Protein AF-A0A8S9VVD0-F1 (afdb_monomer_lite)

Foldseek 3Di:
DLVVLVVVLVVVVVVLVVQVVVDDDPVSVVVSVVVVVVSVLQNVLLVLLVVLVVLLVVLVVVLVVLVVVLVVLVVLLVVCVVVVHDCVVLVVLSVQLVVLSVQLVVLSVQLVVLNVCCFQADPVSGGNHSVRSVVSSVSSVVSSVRNVVSSVSSVVSSVVSVVVVVVVADQKDFQAAKKKKKKWWAFKKKKWFQKKKKKAAQFWKKKKDAPPPFKDKDWDDDFDWDADPNRMIMTHGGHGMMIIGGGGMMIMTHHGGMTMMMITGTMMAFEDFIKMWMGHVVDDIDIDTHHYDDPVRPD

Radius of gyration: 27.94 Å; chains: 1; bounding box: 63×41×84 Å

Secondary structure (DSSP, 8-state):
-HHHHHHHHHHHHHHHHHHHHH--SHHHHHHHHHHHHHHHHHHHHHHHHHHHHHHHHHHHHHHHHHHHHHHHHHHHHHHHHHHT---HHHHHHHHHHHHHHHHHHHHHHHHHHHHHH-TTB-TT--BS-HHHHHHHHHHHHHHHHHHHHHHHHHHHHHHHHHHHHHHH-TTEEEEEEEEEEEEEEEEEEEEEEEEEEEEEEEEEEEEEEESSS--EEEEEEEEEEEE-TTS-EEEEEEEEEEEEEEEEEEEEEEEEEEEEEEEEEEEEEEEEEEEEEEEETTSPPEEEEPBPPPTTTT-

Sequence (299 aa):
MASENFEEYINNLEDLKGDVESAETMEDFQAIVKELRDIWQHIHTESRYFVMGTVNNKVDAFLERSESIAERIQDEIDRLNAAGEDTTKLERLLDDYNDALNEAIASHENANELFGEHTGFNDVGQLTNVVEATQFLREANLQIRDANQALREANSILRDIFAELKQHRPGSVDLRVTGTLTASGNGKVTISGDMDIEVSAKSGVLTIADYDVDAEIEVTGNGTRTEMNDGTVKYSGFDGTATISGSSITVTINGDDIELTAEGSGSAVLKGNGTYTATPDGGQTMKSNWAPMTGVDEA

Structure (mmCIF, N/CA/C/O backbone):
data_AF-A0A8S9VVD0-F1
#
_entry.id   AF-A0A8S9VVD0-F1
#
loop_
_atom_site.group_PDB
_atom_site.id
_atom_site.type_symbol
_atom_site.label_atom_id
_atom_site.label_alt_id
_atom_site.label_comp_id
_atom_site.label_asym_id
_atom_site.label_entity_id
_atom_site.label_seq_id
_atom_site.pdbx_PDB_ins_code
_atom_site.Cartn_x
_atom_site.Cartn_y
_atom_site.Cartn_z
_atom_site.occupancy
_atom_site.B_iso_or_equiv
_atom_site.auth_seq_id
_atom_site.auth_comp_id
_atom_site.auth_asym_id
_atom_site.auth_atom_id
_atom_site.pdbx_PDB_model_num
ATOM 1 N N . MET A 1 1 ? -19.642 -10.514 17.717 1.00 59.88 1 MET A N 1
ATOM 2 C CA . MET A 1 1 ? -18.518 -10.365 18.664 1.00 59.88 1 MET A CA 1
ATOM 3 C C . MET A 1 1 ? -18.405 -8.929 19.149 1.00 59.88 1 MET A C 1
ATOM 5 O O . MET A 1 1 ? -19.152 -8.620 20.059 1.00 59.88 1 MET A O 1
ATOM 9 N N . ALA A 1 2 ? -17.638 -8.011 18.538 1.00 68.06 2 ALA A N 1
ATOM 10 C CA . ALA A 1 2 ? -17.563 -6.626 19.052 1.00 68.06 2 ALA A CA 1
ATOM 11 C C . ALA A 1 2 ? -18.940 -5.927 19.150 1.00 68.06 2 ALA A C 1
ATOM 13 O O . ALA A 1 2 ? -19.232 -5.257 20.133 1.00 68.06 2 ALA A O 1
ATOM 14 N N . SER A 1 3 ? -19.820 -6.141 18.165 1.00 64.81 3 SER A N 1
ATOM 15 C CA . SER A 1 3 ? -21.182 -5.586 18.154 1.00 64.81 3 SER A CA 1
ATOM 16 C C . SER A 1 3 ? -22.062 -6.064 19.313 1.00 64.81 3 SER A C 1
ATOM 18 O O . SER A 1 3 ? -22.884 -5.295 19.788 1.00 64.81 3 SER A O 1
ATOM 20 N N . GLU A 1 4 ? -21.887 -7.306 19.774 1.00 70.62 4 GLU A N 1
ATOM 21 C CA . GLU A 1 4 ? -22.714 -7.891 20.839 1.00 70.62 4 GLU A CA 1
ATOM 22 C C . GLU A 1 4 ? -22.326 -7.315 22.208 1.00 70.62 4 GLU A C 1
ATOM 24 O O . GLU A 1 4 ? -23.212 -6.962 22.981 1.00 70.62 4 GLU A O 1
ATOM 29 N N . ASN A 1 5 ? -21.027 -7.106 22.466 1.00 76.88 5 ASN A N 1
ATOM 30 C CA . ASN A 1 5 ? -20.566 -6.431 23.688 1.00 76.88 5 ASN A CA 1
ATOM 31 C C . ASN A 1 5 ? -21.097 -4.992 23.768 1.00 76.88 5 ASN A C 1
ATOM 33 O O . ASN A 1 5 ? -21.545 -4.541 24.819 1.00 76.88 5 ASN A O 1
ATOM 37 N N . PHE A 1 6 ? -21.062 -4.247 22.656 1.00 82.56 6 PHE A N 1
ATOM 38 C CA . PHE A 1 6 ? -21.542 -2.862 22.654 1.00 82.56 6 PHE A CA 1
ATOM 39 C C . PHE A 1 6 ? -23.051 -2.753 22.857 1.00 82.56 6 PHE A C 1
ATOM 41 O O . PHE A 1 6 ? -23.500 -1.788 23.467 1.00 82.56 6 PHE A O 1
ATOM 48 N N . GLU A 1 7 ? -23.826 -3.729 22.393 1.00 87.06 7 GLU A N 1
ATOM 49 C CA . GLU A 1 7 ? -25.273 -3.754 22.601 1.00 87.06 7 GLU A CA 1
ATOM 50 C C . GLU A 1 7 ? -25.628 -4.020 24.072 1.00 87.06 7 GLU A C 1
ATOM 52 O O . GLU A 1 7 ? -26.508 -3.358 24.620 1.00 87.06 7 GLU A O 1
ATOM 57 N N . GLU A 1 8 ? -24.872 -4.886 24.754 1.00 88.25 8 GLU A N 1
ATOM 58 C CA . GLU A 1 8 ? -24.974 -5.065 26.207 1.00 88.25 8 GLU A CA 1
ATOM 59 C C . GLU A 1 8 ? -24.664 -3.763 26.963 1.00 88.25 8 GLU A C 1
ATOM 61 O O . GLU A 1 8 ? -25.437 -3.341 27.824 1.00 88.25 8 GLU A O 1
ATOM 66 N N . TYR A 1 9 ? -23.588 -3.063 26.593 1.00 91.19 9 TYR A N 1
ATOM 67 C CA . TYR A 1 9 ? -23.254 -1.779 27.209 1.00 91.19 9 TYR A CA 1
ATOM 68 C C . TYR A 1 9 ? -24.299 -0.688 26.957 1.00 91.19 9 TYR A C 1
ATOM 70 O O . TYR A 1 9 ? -24.548 0.122 27.850 1.00 91.19 9 TYR A O 1
ATOM 78 N N . ILE A 1 10 ? -24.914 -0.650 25.771 1.00 91.69 10 ILE A N 1
ATOM 79 C CA . ILE A 1 10 ? -26.006 0.285 25.470 1.00 91.69 10 ILE A CA 1
ATOM 80 C C . ILE A 1 10 ? -27.186 0.027 26.408 1.00 91.69 10 ILE A C 1
ATOM 82 O O . ILE A 1 10 ? -27.656 0.973 27.035 1.00 91.69 10 ILE A O 1
ATOM 86 N N . ASN A 1 11 ? -27.599 -1.232 26.570 1.00 92.75 11 ASN A N 1
ATOM 87 C CA . ASN A 1 11 ? -28.693 -1.588 27.475 1.00 92.75 11 ASN A CA 1
ATOM 88 C C . ASN A 1 11 ? -28.376 -1.190 28.926 1.00 92.75 11 ASN A C 1
ATOM 90 O O . ASN A 1 11 ? -29.188 -0.537 29.573 1.00 92.75 11 ASN A O 1
ATOM 94 N N . ASN A 1 12 ? -27.160 -1.474 29.407 1.00 92.44 12 ASN A N 1
ATOM 95 C CA . ASN A 1 12 ? -26.744 -1.090 30.761 1.00 92.44 12 ASN A CA 1
ATOM 96 C C . ASN A 1 12 ? -26.762 0.439 30.965 1.00 92.44 12 ASN A C 1
ATOM 98 O O . ASN A 1 12 ? -27.125 0.929 32.033 1.00 92.44 12 ASN A O 1
ATOM 102 N N . LEU A 1 13 ? -26.383 1.219 29.944 1.00 93.94 13 LEU A N 1
ATOM 103 C CA . LEU A 1 13 ? -26.460 2.683 29.988 1.00 93.94 13 LEU A CA 1
ATOM 104 C C . LEU A 1 13 ? -27.908 3.202 29.953 1.00 93.94 13 LEU A C 1
ATOM 106 O O . LEU A 1 13 ? -28.193 4.243 30.552 1.00 93.94 13 LEU A O 1
ATOM 110 N N . GLU A 1 14 ? -28.815 2.514 29.257 1.00 94.56 14 GLU A N 1
ATOM 111 C CA . GLU A 1 14 ? -30.248 2.827 29.255 1.00 94.56 14 GLU A CA 1
ATOM 112 C C . GLU A 1 14 ? -30.894 2.547 30.617 1.00 94.56 14 GLU A C 1
ATOM 114 O O . GLU A 1 14 ? -31.657 3.384 31.105 1.00 94.56 14 GLU A O 1
ATOM 119 N N . ASP A 1 15 ? -30.526 1.446 31.270 1.00 93.94 15 ASP A N 1
ATOM 120 C CA . ASP A 1 15 ? -30.984 1.115 32.623 1.00 93.94 15 ASP A CA 1
ATOM 121 C C . ASP A 1 15 ? -30.489 2.151 33.647 1.00 93.94 15 ASP A C 1
ATOM 123 O O . ASP A 1 15 ? -31.287 2.723 34.395 1.00 93.94 15 ASP A O 1
ATOM 127 N N . LEU A 1 16 ? -29.202 2.522 33.585 1.00 93.94 16 LEU A N 1
ATOM 128 C CA . LEU A 1 16 ? -28.609 3.578 34.420 1.00 93.94 16 LEU A CA 1
ATOM 129 C C . LEU A 1 16 ? -29.330 4.923 34.297 1.00 93.94 16 LEU A C 1
ATOM 131 O O . LEU A 1 16 ? -29.382 5.701 35.251 1.00 93.94 16 LEU A O 1
ATOM 135 N N . LYS A 1 17 ? -29.883 5.232 33.121 1.00 93.25 17 LYS A N 1
ATOM 136 C CA . LYS A 1 17 ? -30.691 6.439 32.937 1.00 93.25 17 LYS A CA 1
ATOM 137 C C . LYS A 1 17 ? -31.982 6.368 33.758 1.00 93.25 17 LYS A C 1
ATOM 139 O O . LYS A 1 17 ? -32.357 7.375 34.358 1.00 93.25 17 LYS A O 1
ATOM 144 N N . GLY A 1 18 ? -32.637 5.208 33.806 1.00 93.19 18 GLY A N 1
ATOM 145 C CA . GLY A 1 18 ? -33.790 4.975 34.678 1.00 93.19 18 GLY A CA 1
ATOM 146 C C . GLY A 1 18 ? -33.429 5.117 36.158 1.00 93.19 18 GLY A C 1
ATOM 147 O O . GLY A 1 18 ? -34.142 5.788 36.906 1.00 93.19 18 GLY A O 1
ATOM 148 N N . ASP A 1 19 ? -32.273 4.588 36.560 1.00 93.50 19 ASP A N 1
ATOM 149 C CA . ASP A 1 19 ? -31.788 4.700 37.939 1.00 93.50 19 ASP A CA 1
ATOM 150 C C . ASP A 1 19 ? -31.548 6.159 38.343 1.00 93.50 19 ASP A C 1
ATOM 152 O O . ASP A 1 19 ? -31.976 6.579 39.420 1.00 93.50 19 ASP A O 1
ATOM 156 N N . VAL A 1 20 ? -30.965 6.970 37.451 1.00 94.19 20 VAL A N 1
ATOM 157 C CA . VAL A 1 20 ? -30.801 8.424 37.645 1.00 94.19 20 VAL A CA 1
ATOM 158 C C . VAL A 1 20 ? -32.139 9.125 37.873 1.00 94.19 20 VAL A C 1
ATOM 160 O O . VAL A 1 20 ? -32.219 10.014 38.720 1.00 94.19 20 VAL A O 1
ATOM 163 N N . GLU A 1 21 ? -33.182 8.753 37.129 1.00 94.25 21 GLU A N 1
ATOM 164 C CA . GLU A 1 21 ? -34.522 9.337 37.274 1.00 94.25 21 GLU A CA 1
ATOM 165 C C . GLU A 1 21 ? -35.187 8.958 38.609 1.00 94.25 21 GLU A C 1
ATOM 167 O O . GLU A 1 21 ? -36.030 9.708 39.105 1.00 94.25 21 GLU A O 1
ATOM 172 N N . SER A 1 22 ? -34.792 7.827 39.201 1.00 94.12 22 SER A N 1
ATOM 173 C CA . SER A 1 22 ? -35.330 7.310 40.467 1.00 94.12 22 SER A CA 1
ATOM 174 C C . SER A 1 22 ? -34.505 7.651 41.717 1.00 94.12 22 SER A C 1
ATOM 176 O O . SER A 1 22 ? -34.969 7.410 42.829 1.00 94.12 22 SER A O 1
ATOM 178 N N . ALA A 1 23 ? -33.300 8.208 41.560 1.00 95.31 23 ALA A N 1
ATOM 179 C CA . ALA A 1 23 ? -32.379 8.488 42.659 1.00 95.31 23 ALA A CA 1
ATOM 180 C C . ALA A 1 23 ? -32.887 9.604 43.593 1.00 95.31 23 ALA A C 1
ATOM 182 O O . ALA A 1 23 ? -33.200 10.714 43.153 1.00 95.31 23 ALA A O 1
ATOM 183 N N . GLU A 1 24 ? -32.904 9.342 44.904 1.00 95.69 24 GLU A N 1
ATOM 184 C CA . GLU A 1 24 ? -33.428 10.281 45.910 1.00 95.69 24 GLU A CA 1
ATOM 185 C C . GLU A 1 24 ? -32.338 10.823 46.845 1.00 95.69 24 GLU A C 1
ATOM 187 O O . GLU A 1 24 ? -32.501 11.885 47.457 1.00 95.69 24 GLU A O 1
ATOM 192 N N . THR A 1 25 ? -31.213 10.114 46.960 1.00 96.75 25 THR A N 1
ATOM 193 C CA . THR A 1 25 ? -30.142 10.418 47.914 1.00 96.75 25 THR A CA 1
ATOM 194 C C . THR A 1 25 ? -28.795 10.653 47.235 1.00 96.75 25 THR A C 1
ATOM 196 O O . THR A 1 25 ? -28.553 10.248 46.099 1.00 96.75 25 THR A O 1
ATOM 199 N N . MET A 1 26 ? -27.875 11.319 47.943 1.00 94.38 26 MET A N 1
ATOM 200 C CA . MET A 1 26 ? -26.500 11.501 47.464 1.00 94.38 26 MET A CA 1
ATOM 201 C C . MET A 1 26 ? -25.794 10.150 47.288 1.00 94.38 26 MET A C 1
ATOM 203 O O . MET A 1 26 ? -25.008 9.985 46.359 1.00 94.38 26 MET A O 1
ATOM 207 N N . GLU A 1 27 ? -26.070 9.192 48.170 1.00 95.81 27 GLU A N 1
ATOM 208 C CA . GLU A 1 27 ? -25.558 7.830 48.090 1.00 95.81 27 GLU A CA 1
ATOM 209 C C . GLU A 1 27 ? -26.004 7.124 46.797 1.00 95.81 27 GLU A C 1
ATOM 211 O O . GLU A 1 27 ? -25.160 6.507 46.143 1.00 95.81 27 GLU A O 1
ATOM 216 N N . ASP A 1 28 ? -27.265 7.292 46.375 1.00 93.50 28 ASP A N 1
ATOM 217 C CA . ASP A 1 28 ? -27.773 6.743 45.104 1.00 93.50 28 ASP A CA 1
ATOM 218 C C . ASP A 1 28 ? -26.999 7.326 43.913 1.00 93.50 28 ASP A C 1
ATOM 220 O O . ASP A 1 28 ? -26.458 6.592 43.084 1.00 93.50 28 ASP A O 1
ATOM 224 N N . PHE A 1 29 ? -26.836 8.655 43.871 1.00 94.31 29 PHE A N 1
ATOM 225 C CA . PHE A 1 29 ? -26.052 9.308 42.818 1.00 94.31 29 PHE A CA 1
ATOM 226 C C . PHE A 1 29 ? -24.583 8.864 42.813 1.00 94.31 29 PHE A C 1
ATOM 228 O O . PHE A 1 29 ? -23.989 8.707 41.746 1.00 94.31 29 PHE A O 1
ATOM 235 N N . GLN A 1 30 ? -23.968 8.652 43.980 1.00 96.31 30 GLN A N 1
ATOM 236 C CA . GLN A 1 30 ? -22.587 8.171 44.063 1.00 96.31 30 GLN A CA 1
ATOM 237 C C . GLN A 1 30 ? -22.435 6.744 43.525 1.00 96.31 30 GLN A C 1
ATOM 239 O O . GLN A 1 30 ? -21.427 6.460 42.870 1.00 96.31 30 GLN A O 1
ATOM 244 N N . ALA A 1 31 ? -23.411 5.869 43.779 1.00 95.06 31 ALA A N 1
ATOM 245 C CA . ALA A 1 31 ? -23.431 4.511 43.243 1.00 95.06 31 ALA A CA 1
ATOM 246 C C . ALA A 1 31 ? -23.544 4.526 41.711 1.00 95.06 31 ALA A C 1
ATOM 248 O O . ALA A 1 31 ? -22.668 3.984 41.036 1.00 95.06 31 ALA A O 1
ATOM 249 N N . ILE A 1 32 ? -24.517 5.271 41.178 1.00 95.31 32 ILE A N 1
ATOM 250 C CA . ILE A 1 32 ? -24.738 5.463 39.736 1.00 95.31 32 ILE A CA 1
ATOM 251 C C . ILE A 1 32 ? -23.479 6.000 39.046 1.00 95.31 32 ILE A C 1
ATOM 253 O O . ILE A 1 32 ? -23.036 5.476 38.028 1.00 95.31 32 ILE A O 1
ATOM 257 N N . VAL A 1 33 ? -22.844 7.039 39.604 1.00 95.38 33 VAL A N 1
ATOM 258 C CA . VAL A 1 33 ? -21.622 7.622 39.021 1.00 95.38 33 VAL A CA 1
ATOM 259 C C . VAL A 1 33 ? -20.466 6.621 39.008 1.00 95.38 33 VAL A C 1
ATOM 261 O O . VAL A 1 33 ? -19.630 6.656 38.100 1.00 95.38 33 VAL A O 1
ATOM 264 N N . LYS A 1 34 ? -20.374 5.749 40.018 1.00 95.56 34 LYS A N 1
ATOM 265 C CA . LYS A 1 34 ? -19.341 4.712 40.074 1.00 95.56 34 LYS A CA 1
ATOM 266 C C . LYS A 1 34 ? -19.566 3.661 38.988 1.00 95.56 34 LYS A C 1
ATOM 268 O O . LYS A 1 34 ? -18.601 3.300 38.323 1.00 95.56 34 LYS A O 1
ATOM 273 N N . GLU A 1 35 ? -20.804 3.226 38.799 1.00 95.12 35 GLU A N 1
ATOM 274 C CA . GLU A 1 35 ? -21.181 2.242 37.784 1.00 95.12 35 GLU A CA 1
ATOM 275 C C . GLU A 1 35 ? -21.026 2.791 36.362 1.00 95.12 35 GLU A C 1
ATOM 277 O O . GLU A 1 35 ? -20.362 2.175 35.533 1.00 95.12 35 GLU A O 1
ATOM 282 N N . LEU A 1 36 ? -21.487 4.020 36.109 1.00 94.19 36 LEU A N 1
ATOM 283 C CA . LEU A 1 36 ? -21.270 4.708 34.834 1.00 94.19 36 LEU A CA 1
ATOM 284 C C . LEU A 1 36 ? -19.778 4.812 34.489 1.00 94.19 36 LEU A C 1
ATOM 286 O O . LEU A 1 36 ? -19.384 4.624 33.338 1.00 94.19 36 LEU A O 1
ATOM 290 N N . ARG A 1 37 ? -18.932 5.126 35.480 1.00 94.00 37 ARG A N 1
ATOM 291 C CA . ARG A 1 37 ? -17.478 5.192 35.280 1.00 94.00 37 ARG A CA 1
ATOM 292 C C . ARG A 1 37 ? -16.906 3.830 34.899 1.00 94.00 37 ARG A C 1
ATOM 294 O O . ARG A 1 37 ? -16.029 3.786 34.041 1.00 94.00 37 ARG A O 1
ATOM 301 N N . ASP A 1 38 ? -17.376 2.769 35.542 1.00 91.75 38 ASP A N 1
ATOM 302 C CA . ASP A 1 38 ? -16.922 1.405 35.284 1.00 91.75 38 ASP A CA 1
ATOM 303 C C . ASP A 1 38 ? -17.314 0.951 33.872 1.00 91.75 38 ASP A C 1
ATOM 305 O O . ASP A 1 38 ? -16.442 0.571 33.089 1.00 91.75 38 ASP A O 1
ATOM 309 N N . ILE A 1 39 ? -18.582 1.132 33.486 1.00 92.00 39 ILE A N 1
ATOM 310 C CA . ILE A 1 39 ? -19.075 0.839 32.131 1.00 92.00 39 ILE A CA 1
ATOM 311 C C . ILE A 1 39 ? -18.298 1.639 31.085 1.00 92.00 39 ILE A C 1
ATOM 313 O O . ILE A 1 39 ? -17.824 1.084 30.095 1.00 92.00 39 ILE A O 1
ATOM 317 N N . TRP A 1 40 ? -18.102 2.941 31.308 1.00 92.81 40 TRP A N 1
ATOM 318 C CA . TRP A 1 40 ? -17.347 3.772 30.371 1.00 92.81 40 TRP A CA 1
ATOM 319 C C . TRP A 1 40 ? -15.893 3.313 30.225 1.00 92.81 40 TRP A C 1
ATOM 321 O O . TRP A 1 40 ? -15.342 3.332 29.122 1.00 92.81 40 TRP A O 1
ATOM 331 N N . GLN A 1 41 ? -15.263 2.883 31.321 1.00 91.44 41 G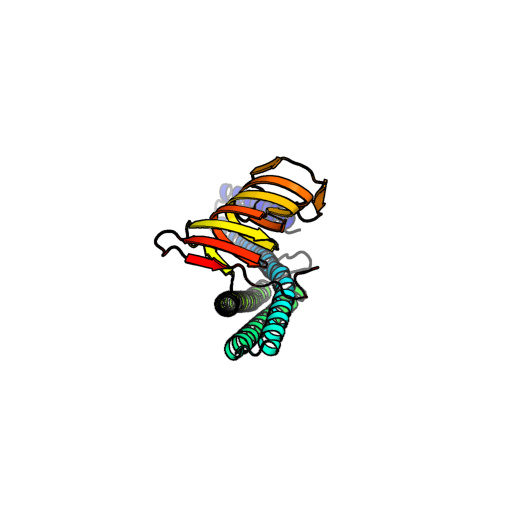LN A N 1
ATOM 332 C CA . GLN A 1 41 ? -13.909 2.345 31.289 1.00 91.44 41 GLN A CA 1
ATOM 333 C C . GLN A 1 41 ? -13.840 1.048 30.476 1.00 91.44 41 GLN A C 1
ATOM 335 O O . GLN A 1 41 ? -12.920 0.907 29.667 1.00 91.44 41 GLN A O 1
ATOM 340 N N . HIS A 1 42 ? -14.811 0.148 30.636 1.00 91.69 42 HIS A N 1
ATOM 341 C CA . HIS A 1 42 ? -14.912 -1.078 29.845 1.00 91.69 42 HIS A CA 1
ATOM 342 C C . HIS A 1 42 ? -15.105 -0.774 28.356 1.00 91.69 42 HIS A C 1
ATOM 344 O O . HIS A 1 42 ? -14.254 -1.151 27.548 1.00 91.69 42 HIS A O 1
ATOM 350 N N . ILE A 1 43 ? -16.126 0.020 28.002 1.00 91.75 43 ILE A N 1
ATOM 351 C CA . ILE A 1 43 ? -16.400 0.441 26.616 1.00 91.75 43 ILE A CA 1
ATOM 352 C C . ILE A 1 43 ? -15.147 1.036 25.976 1.00 91.75 43 ILE A C 1
ATOM 354 O O . ILE A 1 43 ? -14.772 0.659 24.864 1.00 91.75 43 ILE A O 1
ATOM 358 N N . HIS A 1 44 ? -14.484 1.972 26.661 1.00 91.31 44 HIS A N 1
ATOM 359 C CA . HIS A 1 44 ? -13.306 2.642 26.121 1.00 91.31 44 HIS A CA 1
ATOM 360 C C . HIS A 1 44 ? -12.144 1.667 25.887 1.00 91.31 44 HIS A C 1
ATOM 362 O O . HIS A 1 44 ? -11.452 1.756 24.871 1.00 91.31 44 HIS A O 1
ATOM 368 N N . THR A 1 45 ? -11.925 0.744 26.822 1.00 93.88 45 THR A N 1
ATOM 369 C CA . THR A 1 45 ? -10.800 -0.197 26.801 1.00 93.88 45 THR A CA 1
ATOM 370 C C . THR A 1 45 ? -11.001 -1.263 25.723 1.00 93.88 45 THR A C 1
ATOM 372 O O . THR A 1 45 ? -10.111 -1.469 24.897 1.00 93.88 45 THR A O 1
ATOM 375 N N . GLU A 1 46 ? -12.195 -1.852 25.641 1.00 94.38 46 GLU A N 1
ATOM 376 C CA . GLU A 1 46 ? -12.560 -2.825 24.604 1.00 94.38 46 GLU A CA 1
ATOM 377 C C . GLU A 1 46 ? -12.590 -2.193 23.207 1.00 94.38 46 GLU A C 1
ATOM 379 O O . GLU A 1 46 ? -12.041 -2.749 22.257 1.00 94.38 46 GLU A O 1
ATOM 384 N N . SER A 1 47 ? -13.132 -0.976 23.067 1.00 92.25 47 SER A N 1
ATOM 385 C CA . SER A 1 47 ? -13.105 -0.254 21.784 1.00 92.25 47 SER A CA 1
ATOM 386 C C . SER A 1 47 ? -11.681 -0.074 21.268 1.00 92.25 47 SER A C 1
ATOM 388 O O . SER A 1 47 ? -11.412 -0.261 20.081 1.00 92.25 47 SER A O 1
ATOM 390 N N . ARG A 1 48 ? -10.746 0.278 22.159 1.00 93.56 48 ARG A N 1
ATOM 391 C CA . ARG A 1 48 ? -9.336 0.430 21.793 1.00 93.56 48 ARG A CA 1
ATOM 392 C C . ARG A 1 48 ? -8.711 -0.892 21.371 1.00 93.56 48 ARG A C 1
ATOM 394 O O . ARG A 1 48 ? -7.984 -0.883 20.383 1.00 93.56 48 ARG A O 1
ATOM 401 N N . TYR A 1 49 ? -9.015 -1.989 22.062 1.00 94.62 49 TYR A N 1
ATOM 402 C CA . TYR A 1 49 ? -8.562 -3.329 21.682 1.00 94.62 49 TYR A CA 1
ATOM 403 C C . TYR A 1 49 ? -8.956 -3.662 20.235 1.00 94.62 49 TYR A C 1
ATOM 405 O O . TYR A 1 49 ? -8.084 -3.920 19.402 1.00 94.62 49 TYR A O 1
ATOM 413 N N . PHE A 1 50 ? -10.242 -3.538 19.892 1.00 92.19 50 PHE A N 1
ATOM 414 C CA . PHE A 1 50 ? -10.731 -3.868 18.548 1.00 92.19 50 PHE A CA 1
ATOM 415 C C . PHE A 1 50 ? -10.196 -2.933 17.455 1.00 92.19 50 PHE A C 1
ATOM 417 O O . PHE A 1 50 ? -9.817 -3.387 16.370 1.00 92.19 50 PHE A O 1
ATOM 424 N N . VAL A 1 51 ? -10.134 -1.624 17.726 1.00 90.50 51 VAL A N 1
ATOM 425 C CA . VAL A 1 51 ? -9.588 -0.649 16.768 1.00 90.50 51 VAL A CA 1
ATOM 426 C C . VAL A 1 51 ? -8.107 -0.916 16.513 1.00 90.50 51 VAL A C 1
ATOM 428 O O . VAL A 1 51 ? -7.683 -0.914 15.358 1.00 90.50 51 VAL A O 1
ATOM 431 N N . MET A 1 52 ? -7.322 -1.176 17.560 1.00 92.25 52 MET A N 1
ATOM 432 C CA . MET A 1 52 ? -5.892 -1.451 17.416 1.00 92.25 52 MET A CA 1
ATOM 433 C C . MET A 1 52 ? -5.638 -2.759 16.668 1.00 92.25 52 MET A C 1
ATOM 435 O O . MET A 1 52 ? -4.815 -2.753 15.758 1.00 92.25 52 MET A O 1
ATOM 439 N N . GLY A 1 53 ? -6.390 -3.826 16.957 1.00 90.56 53 GLY A N 1
ATOM 440 C CA . GLY A 1 53 ? -6.293 -5.079 16.199 1.00 90.56 53 GLY A CA 1
ATOM 441 C C . GLY A 1 53 ? -6.615 -4.882 14.714 1.00 90.56 53 GLY A C 1
ATOM 442 O O . GLY A 1 53 ? -5.898 -5.365 13.844 1.00 90.56 53 GLY A O 1
ATOM 443 N N . THR A 1 54 ? -7.629 -4.068 14.402 1.00 87.69 54 THR A N 1
ATOM 444 C CA . THR A 1 54 ? -7.968 -3.729 13.008 1.00 87.69 54 THR A CA 1
ATOM 445 C C . THR A 1 54 ? -6.844 -2.963 12.307 1.00 87.69 54 THR A C 1
ATOM 447 O O . THR A 1 54 ? -6.563 -3.216 11.139 1.00 87.69 54 THR A O 1
ATOM 450 N N . VAL A 1 55 ? -6.212 -2.001 12.989 1.00 84.62 55 VAL A N 1
ATOM 451 C CA . VAL A 1 55 ? -5.078 -1.246 12.429 1.00 84.62 55 VAL A CA 1
ATOM 452 C C . VAL A 1 55 ? -3.867 -2.155 12.232 1.00 84.62 55 VAL A C 1
ATOM 454 O O . VAL A 1 55 ? -3.222 -2.065 11.193 1.00 84.62 55 VAL A O 1
ATOM 457 N N . ASN A 1 56 ? -3.591 -3.039 13.189 1.00 90.69 56 ASN A N 1
ATOM 458 C CA . ASN A 1 56 ? -2.489 -3.987 13.115 1.00 90.69 56 ASN A CA 1
ATOM 459 C C . ASN A 1 56 ? -2.637 -4.942 11.920 1.00 90.69 56 ASN A C 1
ATOM 461 O O . ASN A 1 56 ? -1.720 -5.058 11.118 1.00 90.69 56 ASN A O 1
ATOM 465 N N . ASN A 1 57 ? -3.829 -5.505 11.705 1.00 85.50 57 ASN A N 1
ATOM 466 C CA . ASN A 1 57 ? -4.093 -6.395 10.565 1.00 85.50 57 ASN A CA 1
ATOM 467 C C . ASN A 1 57 ? -3.970 -5.698 9.196 1.00 85.50 57 ASN A C 1
ATOM 469 O O . ASN A 1 57 ? -3.808 -6.346 8.167 1.00 85.50 57 ASN A O 1
ATOM 473 N N . LYS A 1 58 ? -4.078 -4.363 9.135 1.00 80.25 58 LYS A N 1
ATOM 474 C CA . LYS A 1 58 ? -3.864 -3.622 7.878 1.00 80.25 58 LYS A CA 1
ATOM 475 C C . LYS A 1 58 ? -2.389 -3.534 7.486 1.00 80.25 58 LYS A C 1
ATOM 477 O O . LYS A 1 58 ? -2.110 -3.264 6.321 1.00 80.25 58 LYS A O 1
ATOM 482 N N . VAL A 1 59 ? -1.471 -3.737 8.431 1.00 83.94 59 VAL A N 1
ATOM 483 C CA . VAL A 1 59 ? -0.026 -3.750 8.166 1.00 83.94 59 VAL A CA 1
ATOM 484 C C . VAL A 1 59 ? 0.352 -4.967 7.317 1.00 83.94 59 VAL A C 1
ATOM 486 O O . VAL A 1 59 ? 1.126 -4.804 6.377 1.00 83.94 59 VAL A O 1
ATOM 489 N N . ASP A 1 60 ? -0.281 -6.126 7.538 1.00 79.56 60 ASP A N 1
ATOM 490 C CA . ASP A 1 60 ? -0.058 -7.361 6.764 1.00 79.56 60 ASP A CA 1
ATOM 491 C C . ASP A 1 60 ? -0.165 -7.140 5.251 1.00 79.56 60 ASP A C 1
ATOM 493 O O . ASP A 1 60 ? 0.751 -7.440 4.488 1.00 79.56 60 ASP A O 1
ATOM 497 N N . ALA A 1 61 ? -1.272 -6.528 4.817 1.00 74.69 61 ALA A N 1
ATOM 498 C CA . ALA A 1 61 ? -1.538 -6.279 3.402 1.00 74.69 61 ALA A CA 1
ATOM 499 C C . ALA A 1 61 ? -0.514 -5.330 2.754 1.00 74.69 61 ALA A C 1
ATOM 501 O O . ALA A 1 61 ? -0.343 -5.337 1.533 1.00 74.69 61 ALA A O 1
ATOM 502 N N . PHE A 1 62 ? 0.133 -4.473 3.549 1.00 76.31 62 PHE A N 1
ATOM 503 C CA . PHE A 1 62 ? 1.181 -3.583 3.064 1.00 76.31 62 PHE A CA 1
ATOM 504 C C . PHE A 1 62 ? 2.531 -4.305 2.970 1.00 76.31 62 PHE A C 1
ATOM 506 O O . PHE A 1 62 ? 3.240 -4.137 1.975 1.00 76.31 62 PHE A O 1
ATOM 513 N N . LEU A 1 63 ? 2.873 -5.117 3.973 1.00 81.00 63 LEU A N 1
ATOM 514 C CA . LEU A 1 63 ? 4.118 -5.887 4.001 1.00 81.00 63 LEU A CA 1
ATOM 515 C C . LEU A 1 63 ? 4.195 -6.878 2.833 1.00 81.00 63 LEU A C 1
ATOM 517 O O . LEU A 1 63 ? 5.185 -6.870 2.106 1.00 81.00 63 LEU A O 1
ATOM 521 N N . GLU A 1 64 ? 3.113 -7.609 2.550 1.00 77.69 64 GLU A N 1
ATOM 522 C CA . GLU A 1 64 ? 3.052 -8.570 1.434 1.00 77.69 64 GLU A CA 1
ATOM 523 C C . GLU A 1 64 ? 3.366 -7.920 0.072 1.00 77.69 64 GLU A C 1
ATOM 525 O O . GLU A 1 64 ? 4.074 -8.473 -0.769 1.00 77.69 64 GLU A O 1
ATOM 530 N N . ARG A 1 65 ? 2.879 -6.695 -0.155 1.00 75.38 65 ARG A N 1
ATOM 531 C CA . ARG A 1 65 ? 3.142 -5.953 -1.401 1.00 75.38 65 ARG A CA 1
ATOM 532 C C . ARG A 1 65 ? 4.566 -5.408 -1.472 1.00 75.38 65 ARG A C 1
ATOM 534 O O . ARG A 1 65 ? 5.072 -5.184 -2.570 1.00 75.38 65 ARG A O 1
ATOM 541 N N . SER A 1 66 ? 5.182 -5.154 -0.321 1.00 76.94 66 SER A N 1
ATOM 542 C CA . SER A 1 66 ? 6.485 -4.496 -0.221 1.00 76.94 66 SER A CA 1
ATOM 543 C C . SER A 1 66 ? 7.629 -5.414 -0.652 1.00 76.94 66 SER A C 1
ATOM 545 O O . SER A 1 66 ? 8.544 -4.958 -1.337 1.00 76.94 66 SER A O 1
ATOM 547 N N . GLU A 1 67 ? 7.534 -6.714 -0.365 1.00 74.81 67 GLU A N 1
ATOM 548 C CA . GLU A 1 67 ? 8.519 -7.712 -0.810 1.00 74.81 67 GLU A CA 1
ATOM 549 C C . GLU A 1 67 ? 8.611 -7.779 -2.342 1.00 74.81 67 GLU A C 1
ATOM 551 O O . GLU A 1 67 ? 9.693 -7.644 -2.915 1.00 74.81 67 GLU A O 1
ATOM 556 N N . SER A 1 68 ? 7.467 -7.855 -3.035 1.00 75.75 68 SER A N 1
ATOM 557 C CA . SER A 1 68 ? 7.448 -7.850 -4.506 1.00 75.75 68 SER A CA 1
ATOM 558 C C . SER A 1 68 ? 8.013 -6.551 -5.103 1.00 75.75 68 SER A C 1
ATOM 560 O O . SER A 1 68 ? 8.560 -6.557 -6.209 1.00 75.75 68 SER A O 1
ATOM 562 N N . ILE A 1 69 ? 7.884 -5.419 -4.404 1.00 79.44 69 ILE A N 1
ATOM 563 C CA . ILE A 1 69 ? 8.456 -4.143 -4.849 1.00 79.44 69 ILE A CA 1
ATOM 564 C C . ILE A 1 69 ? 9.984 -4.171 -4.744 1.00 79.44 69 ILE A C 1
ATOM 566 O O . ILE A 1 69 ? 10.643 -3.781 -5.710 1.00 79.44 69 ILE A O 1
ATOM 570 N N . ALA A 1 70 ? 10.536 -4.650 -3.624 1.00 84.81 70 ALA A N 1
ATOM 571 C CA . ALA A 1 70 ? 11.981 -4.778 -3.429 1.00 84.81 70 ALA A CA 1
ATOM 572 C C . ALA A 1 70 ? 12.623 -5.641 -4.527 1.00 84.81 70 ALA A C 1
ATOM 574 O O . ALA A 1 70 ? 13.585 -5.207 -5.161 1.00 84.81 70 ALA A O 1
ATOM 575 N N . GLU A 1 71 ? 12.038 -6.807 -4.824 1.00 81.00 71 GLU A N 1
ATOM 576 C CA . GLU A 1 71 ? 12.515 -7.704 -5.887 1.00 81.00 71 GLU A CA 1
ATOM 577 C C . GLU A 1 71 ? 12.549 -7.008 -7.254 1.00 81.00 71 GLU A C 1
ATOM 579 O O . GLU A 1 71 ? 13.549 -7.054 -7.966 1.00 81.00 71 GLU A O 1
ATOM 584 N N . ARG A 1 72 ? 11.484 -6.280 -7.608 1.00 77.00 72 ARG A N 1
ATOM 585 C CA . ARG A 1 72 ? 11.408 -5.562 -8.891 1.00 77.00 72 ARG A CA 1
ATOM 586 C C . ARG A 1 72 ? 12.416 -4.420 -8.997 1.00 77.00 72 ARG A C 1
ATOM 588 O O . ARG A 1 72 ? 12.840 -4.089 -10.105 1.00 77.00 72 ARG A O 1
ATOM 595 N N . ILE A 1 73 ? 12.746 -3.771 -7.882 1.00 86.94 73 ILE A N 1
ATOM 596 C CA . ILE A 1 73 ? 13.778 -2.730 -7.842 1.00 86.94 73 ILE A CA 1
ATOM 597 C C . ILE A 1 73 ? 15.156 -3.371 -8.006 1.00 86.94 73 ILE A C 1
ATOM 599 O O . ILE A 1 73 ? 15.944 -2.868 -8.804 1.00 86.94 73 ILE A O 1
ATOM 603 N N . GLN A 1 74 ? 15.419 -4.490 -7.324 1.00 87.88 74 GLN A N 1
ATOM 604 C CA . GLN A 1 74 ? 16.665 -5.244 -7.472 1.00 87.88 74 GLN A CA 1
ATOM 605 C C . GLN A 1 74 ? 16.872 -5.702 -8.920 1.00 87.88 74 GLN A C 1
ATOM 607 O O . GLN A 1 74 ? 17.926 -5.443 -9.494 1.00 87.88 74 GLN A O 1
ATOM 612 N N . ASP A 1 75 ? 15.847 -6.284 -9.548 1.00 80.50 75 ASP A N 1
ATOM 613 C CA . ASP A 1 75 ? 15.894 -6.704 -10.953 1.00 80.50 75 ASP A CA 1
ATOM 614 C C . ASP A 1 75 ? 16.255 -5.547 -11.897 1.00 80.50 75 ASP A C 1
ATOM 616 O O . ASP A 1 75 ? 16.954 -5.730 -12.897 1.00 80.50 75 ASP A O 1
ATOM 620 N N . GLU A 1 76 ? 15.757 -4.342 -11.616 1.00 81.69 76 GLU A N 1
ATOM 621 C CA . GLU A 1 76 ? 16.067 -3.163 -12.420 1.00 81.69 76 GLU A CA 1
ATOM 622 C C . GLU A 1 76 ? 17.491 -2.657 -12.171 1.00 81.69 76 GLU A C 1
ATOM 624 O O . GLU A 1 76 ? 18.184 -2.302 -13.125 1.00 81.69 76 GLU A O 1
ATOM 629 N N . ILE A 1 77 ? 17.946 -2.653 -10.917 1.00 89.31 77 ILE A N 1
ATOM 630 C CA . ILE A 1 77 ? 19.334 -2.334 -10.564 1.00 89.31 77 ILE A CA 1
ATOM 631 C C . ILE A 1 77 ? 20.289 -3.293 -11.280 1.00 89.31 77 ILE A C 1
ATOM 633 O O . ILE A 1 77 ? 21.243 -2.841 -11.910 1.00 89.31 77 ILE A O 1
ATOM 637 N N . ASP A 1 78 ? 20.004 -4.595 -11.275 1.00 84.62 78 ASP A N 1
ATOM 638 C CA . ASP A 1 78 ? 20.818 -5.607 -11.950 1.00 84.62 78 ASP A CA 1
ATOM 639 C C . ASP A 1 78 ? 20.905 -5.354 -13.463 1.00 84.62 78 ASP A C 1
ATOM 641 O O . ASP A 1 78 ? 21.974 -5.492 -14.068 1.00 84.62 78 ASP A O 1
ATOM 645 N N . ARG A 1 79 ? 19.802 -4.920 -14.089 1.00 81.44 79 ARG A N 1
ATOM 646 C CA . ARG A 1 79 ? 19.788 -4.528 -15.510 1.00 81.44 79 ARG A CA 1
ATOM 647 C C . ARG A 1 79 ? 20.641 -3.296 -15.779 1.00 81.44 79 ARG A C 1
ATOM 649 O O . ARG A 1 79 ? 21.390 -3.290 -16.755 1.00 81.44 79 ARG A O 1
ATOM 656 N N . LEU A 1 80 ? 20.523 -2.266 -14.945 1.00 85.50 80 LEU A N 1
ATOM 657 C CA . LEU A 1 80 ? 21.303 -1.033 -15.071 1.00 85.50 80 LEU A CA 1
ATOM 658 C C . LEU A 1 80 ? 22.802 -1.310 -14.886 1.00 85.50 80 LEU A C 1
ATOM 660 O O . LEU A 1 80 ? 23.610 -0.896 -15.718 1.00 85.50 80 LEU A O 1
ATOM 664 N N . ASN A 1 81 ? 23.159 -2.126 -13.894 1.00 87.38 81 ASN A N 1
ATOM 665 C CA . ASN A 1 81 ? 24.517 -2.624 -13.685 1.00 87.38 81 ASN A CA 1
ATOM 666 C C . ASN A 1 81 ? 25.051 -3.384 -14.908 1.00 87.38 81 ASN A C 1
ATOM 668 O O . ASN A 1 81 ? 26.167 -3.136 -15.367 1.00 87.38 81 ASN A O 1
ATOM 672 N N . ALA A 1 82 ? 24.251 -4.290 -15.481 1.00 81.62 82 ALA A N 1
ATOM 673 C CA . ALA A 1 82 ? 24.626 -5.028 -16.688 1.00 81.62 82 ALA A CA 1
ATOM 674 C C . ALA A 1 82 ? 24.805 -4.114 -17.916 1.00 81.62 82 ALA A C 1
ATOM 676 O O . ALA A 1 82 ? 25.608 -4.422 -18.801 1.00 81.62 82 ALA A O 1
ATOM 677 N N . ALA A 1 83 ? 24.085 -2.989 -17.965 1.00 81.44 83 ALA A N 1
ATOM 678 C CA . ALA A 1 83 ? 24.249 -1.943 -18.972 1.00 81.44 83 ALA A CA 1
ATOM 679 C C . ALA A 1 83 ? 25.457 -1.019 -18.707 1.00 81.44 83 ALA A C 1
ATOM 681 O O . ALA A 1 83 ? 25.823 -0.236 -19.584 1.00 81.44 83 ALA A O 1
ATOM 682 N N . GLY A 1 84 ? 26.113 -1.144 -17.548 1.00 87.56 84 GLY A N 1
ATOM 683 C CA . GLY A 1 84 ? 27.261 -0.330 -17.148 1.00 87.56 84 GLY A CA 1
ATOM 684 C C . GLY A 1 84 ? 26.895 1.053 -16.601 1.00 87.56 84 GLY A C 1
ATOM 685 O O . GLY A 1 84 ? 27.766 1.923 -16.568 1.00 87.56 84 GLY A O 1
ATOM 686 N N . GLU A 1 85 ? 25.637 1.259 -16.206 1.00 88.50 85 GLU A N 1
ATOM 687 C CA . GLU A 1 85 ? 25.180 2.476 -15.528 1.00 88.50 85 GLU A CA 1
ATOM 688 C C . GLU A 1 85 ? 25.629 2.482 -14.057 1.00 88.50 85 GLU A C 1
ATOM 690 O O . GLU A 1 85 ? 25.797 1.430 -13.442 1.00 88.50 85 GLU A O 1
ATOM 695 N N . ASP A 1 86 ? 25.818 3.670 -13.476 1.00 92.75 86 ASP A N 1
ATOM 696 C CA . ASP A 1 86 ? 26.152 3.805 -12.051 1.00 92.75 86 ASP A CA 1
ATOM 697 C C . ASP A 1 86 ? 24.890 3.701 -11.184 1.00 92.75 86 ASP A C 1
ATOM 699 O O . ASP A 1 86 ? 24.104 4.645 -11.069 1.00 92.75 86 ASP A O 1
ATOM 703 N N . THR A 1 87 ? 24.712 2.548 -10.545 1.00 94.94 87 THR A N 1
ATOM 704 C CA . THR A 1 87 ? 23.583 2.239 -9.659 1.00 94.94 87 THR A CA 1
ATOM 705 C C . THR A 1 87 ? 23.886 2.460 -8.182 1.00 94.94 87 THR A C 1
ATOM 707 O O . THR A 1 87 ? 23.010 2.205 -7.357 1.00 94.94 87 THR A O 1
ATOM 710 N N . THR A 1 88 ? 25.062 2.983 -7.811 1.00 96.75 88 THR A N 1
ATOM 711 C CA . THR A 1 88 ? 25.516 3.060 -6.405 1.00 96.75 88 THR A CA 1
ATOM 712 C C . THR A 1 88 ? 24.470 3.700 -5.482 1.00 96.75 88 THR A C 1
ATOM 714 O O . THR A 1 88 ? 24.261 3.285 -4.341 1.00 96.75 88 THR A O 1
ATOM 717 N N . LYS A 1 89 ? 23.779 4.742 -5.964 1.00 96.88 89 LYS A N 1
ATOM 718 C CA . LYS A 1 89 ? 22.727 5.416 -5.193 1.00 96.88 89 LYS A CA 1
ATOM 719 C C . LYS A 1 89 ? 21.441 4.591 -5.093 1.00 96.88 89 LYS A C 1
ATOM 721 O O . LYS A 1 89 ? 20.805 4.644 -4.043 1.00 96.88 89 LYS A O 1
ATOM 726 N N . LEU A 1 90 ? 21.059 3.878 -6.153 1.00 96.62 90 LEU A N 1
ATOM 727 C CA . LEU A 1 90 ? 19.887 2.999 -6.161 1.00 96.62 90 LEU A CA 1
ATOM 728 C C . LEU A 1 90 ? 20.076 1.822 -5.209 1.00 96.62 90 LEU A C 1
ATOM 730 O O . LEU A 1 90 ? 19.167 1.536 -4.442 1.00 96.62 90 LEU A O 1
ATOM 734 N N . GLU A 1 91 ? 21.258 1.208 -5.216 1.00 97.75 91 GLU A N 1
ATOM 735 C CA . GLU A 1 91 ? 21.621 0.111 -4.310 1.00 97.75 91 GLU A CA 1
ATOM 736 C C . GLU A 1 91 ? 21.505 0.550 -2.853 1.00 97.75 91 GLU A C 1
ATOM 738 O O . GLU A 1 91 ? 20.778 -0.059 -2.078 1.00 97.75 91 GLU A O 1
ATOM 743 N N . ARG A 1 92 ? 22.105 1.695 -2.505 1.00 98.38 92 ARG A N 1
ATOM 744 C CA . ARG A 1 92 ? 21.998 2.252 -1.152 1.00 98.38 92 ARG A CA 1
ATOM 745 C C . ARG A 1 92 ? 20.550 2.564 -0.755 1.00 98.38 92 ARG A C 1
ATOM 747 O O . ARG A 1 92 ? 20.178 2.356 0.389 1.00 98.38 92 ARG A O 1
ATOM 754 N N . LEU A 1 93 ? 19.740 3.103 -1.671 1.00 98.06 93 LEU A N 1
ATOM 755 C CA . LEU A 1 93 ? 18.328 3.378 -1.386 1.00 98.06 93 LEU A CA 1
ATOM 756 C C . LEU A 1 93 ? 17.513 2.087 -1.225 1.00 98.06 93 LEU A C 1
ATOM 758 O O . LEU A 1 93 ? 16.588 2.065 -0.422 1.00 98.06 93 LEU A O 1
ATOM 762 N N . LEU A 1 94 ? 17.832 1.031 -1.976 1.00 97.25 94 LEU A N 1
ATOM 763 C CA . LEU A 1 94 ? 17.194 -0.273 -1.812 1.00 97.25 94 LEU A CA 1
ATOM 764 C C . LEU A 1 94 ? 17.574 -0.909 -0.467 1.00 97.25 94 LEU A C 1
ATOM 766 O O . LEU A 1 94 ? 16.696 -1.445 0.204 1.00 97.25 94 LEU A O 1
ATOM 770 N N . ASP A 1 95 ? 18.831 -0.786 -0.039 1.00 98.19 95 ASP A N 1
ATOM 771 C CA . ASP A 1 95 ? 19.264 -1.198 1.301 1.00 98.19 95 ASP A CA 1
ATOM 772 C C . ASP A 1 95 ? 18.497 -0.429 2.391 1.00 98.19 95 ASP A C 1
ATOM 774 O O . ASP A 1 95 ? 17.864 -1.052 3.241 1.00 98.19 95 ASP A O 1
ATOM 778 N N . ASP A 1 96 ? 18.450 0.909 2.306 1.00 97.94 96 ASP A N 1
ATOM 779 C CA . ASP A 1 96 ? 17.694 1.754 3.245 1.00 97.94 96 ASP A CA 1
ATOM 780 C C . ASP A 1 96 ? 16.198 1.345 3.285 1.00 97.94 96 ASP A C 1
ATOM 782 O O . ASP A 1 96 ? 15.563 1.339 4.342 1.00 97.94 96 ASP A O 1
ATOM 786 N N . TYR A 1 97 ? 15.612 1.006 2.128 1.00 95.81 97 TYR A N 1
ATOM 787 C CA . TYR A 1 97 ? 14.224 0.543 2.020 1.00 95.81 97 TYR A CA 1
ATOM 788 C C . TYR A 1 97 ? 14.017 -0.801 2.725 1.00 95.81 97 TYR A C 1
ATOM 790 O O . TYR A 1 97 ? 13.059 -0.947 3.486 1.00 95.81 97 TYR A O 1
ATOM 798 N N . ASN A 1 98 ? 14.913 -1.762 2.498 1.00 96.38 98 ASN A N 1
ATOM 799 C CA . ASN A 1 98 ? 14.859 -3.082 3.122 1.00 96.38 98 ASN A CA 1
ATOM 800 C C . ASN A 1 98 ? 15.041 -2.999 4.642 1.00 96.38 98 ASN A C 1
ATOM 802 O O . ASN A 1 98 ? 14.337 -3.692 5.374 1.00 96.38 98 ASN A O 1
ATOM 806 N N . ASP A 1 99 ? 15.924 -2.126 5.129 1.00 97.62 99 ASP A N 1
ATOM 807 C CA . ASP A 1 99 ? 16.102 -1.887 6.563 1.00 97.62 99 ASP A CA 1
ATOM 808 C C . ASP A 1 99 ? 14.808 -1.359 7.201 1.00 97.62 99 ASP A C 1
ATOM 810 O O . ASP A 1 99 ? 14.334 -1.918 8.193 1.00 97.62 99 ASP A O 1
ATOM 814 N N . ALA A 1 100 ? 14.164 -0.363 6.582 1.00 95.44 100 ALA A N 1
ATOM 815 C CA . ALA A 1 100 ? 12.878 0.153 7.054 1.00 95.44 100 ALA A CA 1
ATOM 816 C C . ALA A 1 100 ? 11.759 -0.908 7.007 1.00 95.44 100 ALA A C 1
ATOM 818 O O . ALA A 1 100 ? 10.902 -0.951 7.892 1.00 95.44 100 ALA A O 1
ATOM 819 N N . LEU A 1 101 ? 11.749 -1.794 6.004 1.00 94.38 101 LEU A N 1
ATOM 820 C CA . LEU A 1 101 ? 10.808 -2.917 5.973 1.00 94.38 101 LEU A CA 1
ATOM 821 C C . LEU A 1 101 ? 11.066 -3.913 7.106 1.00 94.38 101 LEU A C 1
ATOM 823 O O . LEU A 1 101 ? 10.115 -4.329 7.764 1.00 94.38 101 LEU A O 1
ATOM 827 N N . ASN A 1 102 ? 12.325 -4.258 7.374 1.00 96.25 102 ASN A N 1
ATOM 828 C CA . ASN A 1 102 ? 12.685 -5.169 8.460 1.00 96.25 102 ASN A CA 1
ATOM 829 C C . ASN A 1 102 ? 12.280 -4.612 9.832 1.00 96.25 102 ASN A C 1
ATOM 831 O O . ASN A 1 102 ? 11.776 -5.357 10.673 1.00 96.25 102 ASN A O 1
ATOM 835 N N . GLU A 1 103 ? 12.440 -3.304 10.055 1.00 96.12 103 GLU A N 1
ATOM 836 C CA . GLU A 1 103 ? 11.949 -2.642 11.269 1.00 96.12 103 GLU A CA 1
ATOM 837 C C . GLU A 1 103 ? 10.420 -2.720 11.381 1.00 96.12 103 GLU A C 1
ATOM 839 O O . GLU A 1 103 ? 9.889 -3.048 12.446 1.00 96.12 103 GLU A O 1
ATOM 844 N N . ALA A 1 104 ? 9.703 -2.483 10.277 1.00 94.75 104 ALA A N 1
ATOM 845 C CA . ALA A 1 104 ? 8.249 -2.590 10.253 1.00 94.75 104 ALA A CA 1
ATOM 846 C C . ALA A 1 104 ? 7.761 -4.014 10.557 1.00 94.75 104 ALA A C 1
ATOM 848 O O . ALA A 1 104 ? 6.819 -4.173 11.336 1.00 94.75 104 ALA A O 1
ATOM 849 N N . ILE A 1 105 ? 8.416 -5.026 9.976 1.00 95.69 105 ILE A N 1
ATOM 850 C CA . ILE A 1 105 ? 8.141 -6.449 10.213 1.00 95.69 105 ILE A CA 1
ATOM 851 C C . ILE A 1 105 ? 8.357 -6.778 11.689 1.00 95.69 105 ILE A C 1
ATOM 853 O O . ILE A 1 105 ? 7.443 -7.278 12.335 1.00 95.69 105 ILE A O 1
ATOM 857 N N . ALA A 1 106 ? 9.512 -6.424 12.258 1.00 97.19 106 ALA A N 1
ATOM 858 C CA . ALA A 1 106 ? 9.824 -6.732 13.652 1.00 97.19 106 ALA A CA 1
ATOM 859 C C . ALA A 1 106 ? 8.812 -6.107 14.631 1.00 97.19 106 ALA A C 1
ATOM 861 O O . ALA A 1 106 ? 8.340 -6.766 15.559 1.00 97.19 106 ALA A O 1
ATOM 862 N N . SER A 1 107 ? 8.438 -4.840 14.429 1.00 97.19 107 SER A N 1
ATOM 863 C CA . SER A 1 107 ? 7.415 -4.190 15.257 1.00 97.19 107 SER A CA 1
ATOM 864 C C . SER A 1 107 ? 6.030 -4.817 15.080 1.00 97.19 107 SER A C 1
ATOM 866 O O . SER A 1 107 ? 5.288 -4.955 16.052 1.00 97.19 107 SER A O 1
ATOM 868 N N . HIS A 1 108 ? 5.663 -5.218 13.865 1.00 95.81 108 HIS A N 1
ATOM 869 C CA . HIS A 1 108 ? 4.386 -5.880 13.599 1.00 95.81 108 HIS A CA 1
ATOM 870 C C . HIS A 1 108 ? 4.319 -7.292 14.199 1.00 95.81 108 HIS A C 1
ATOM 872 O O . HIS A 1 108 ? 3.312 -7.636 14.815 1.00 95.81 108 HIS A O 1
ATOM 878 N N . GLU A 1 109 ? 5.404 -8.064 14.140 1.00 96.81 109 GLU A N 1
ATOM 879 C CA . GLU A 1 109 ? 5.526 -9.362 14.814 1.00 96.81 109 GLU A CA 1
ATOM 880 C C . GLU A 1 109 ? 5.358 -9.226 16.334 1.00 96.81 109 GLU A C 1
ATOM 882 O O . GLU A 1 109 ? 4.558 -9.950 16.930 1.00 96.81 109 GLU A O 1
ATOM 887 N N . ASN A 1 110 ? 6.016 -8.240 16.956 1.00 96.94 110 ASN A N 1
ATOM 888 C CA . ASN A 1 110 ? 5.846 -7.956 18.386 1.00 96.94 110 ASN A CA 1
ATOM 889 C C . ASN A 1 110 ? 4.397 -7.562 18.727 1.00 96.94 110 ASN A C 1
ATOM 891 O O . ASN A 1 110 ? 3.867 -7.947 19.770 1.00 96.94 110 ASN A O 1
ATOM 895 N N . ALA A 1 111 ? 3.735 -6.780 17.867 1.00 96.56 111 ALA A N 1
ATOM 896 C CA . ALA A 1 111 ? 2.325 -6.449 18.052 1.00 96.56 111 ALA A CA 1
ATOM 897 C C . ALA A 1 111 ? 1.437 -7.700 17.944 1.00 96.56 111 ALA A C 1
ATOM 899 O O . ALA A 1 111 ? 0.539 -7.879 18.766 1.00 96.56 111 ALA A O 1
ATOM 900 N N . ASN A 1 112 ? 1.700 -8.580 16.976 1.00 95.81 112 ASN A N 1
ATOM 901 C CA . ASN A 1 112 ? 0.977 -9.840 16.806 1.00 95.81 112 ASN A CA 1
ATOM 902 C C . ASN A 1 112 ? 1.136 -10.774 18.005 1.00 95.81 112 ASN A C 1
ATOM 904 O O . ASN A 1 112 ? 0.151 -11.382 18.417 1.00 95.81 112 ASN A O 1
ATOM 908 N N . GLU A 1 113 ? 2.333 -10.861 18.585 1.00 96.44 113 GLU A N 1
ATOM 909 C CA . GLU A 1 113 ? 2.567 -11.631 19.810 1.00 96.44 113 GLU A CA 1
ATOM 910 C C . GLU A 1 113 ? 1.683 -11.109 20.951 1.00 96.44 113 GLU A C 1
ATOM 912 O O . GLU A 1 113 ? 0.922 -11.874 21.544 1.00 96.44 113 GLU A O 1
ATOM 917 N N . LEU A 1 114 ? 1.662 -9.787 21.164 1.00 95.94 114 LEU A N 1
ATOM 918 C CA . LEU A 1 114 ? 0.788 -9.157 22.157 1.00 95.94 114 LEU A CA 1
ATOM 919 C C . LEU A 1 114 ? -0.697 -9.462 21.897 1.00 95.94 114 LEU A C 1
ATOM 921 O O . LEU A 1 114 ? -1.433 -9.795 22.828 1.00 95.94 114 LEU A O 1
ATOM 925 N N . PHE A 1 115 ? -1.173 -9.343 20.652 1.00 94.69 115 PHE A N 1
ATOM 926 C CA . PHE A 1 115 ? -2.574 -9.641 20.315 1.00 94.69 115 PHE A CA 1
ATOM 927 C C . PHE A 1 115 ? -2.922 -11.127 20.435 1.00 94.69 115 PHE A C 1
ATOM 929 O O . PHE A 1 115 ? -4.073 -11.439 20.741 1.00 94.69 115 PHE A O 1
ATOM 936 N N . GLY A 1 116 ? -1.954 -12.020 20.223 1.00 93.56 116 GLY A N 1
ATOM 937 C CA . GLY A 1 116 ? -2.101 -13.455 20.449 1.00 93.56 116 GLY A CA 1
ATOM 938 C C . GLY A 1 116 ? -2.255 -13.805 21.928 1.00 93.56 116 GLY A C 1
ATOM 939 O O . GLY A 1 116 ? -3.005 -14.719 22.258 1.00 93.56 116 GLY A O 1
ATOM 940 N N . GLU A 1 117 ? -1.595 -13.055 22.814 1.00 94.12 117 GLU A N 1
ATOM 941 C CA . GLU A 1 117 ? -1.746 -13.199 24.265 1.00 94.12 117 GLU A CA 1
ATOM 942 C C . GLU A 1 117 ? -2.990 -12.510 24.831 1.00 94.12 117 GLU A C 1
ATOM 944 O O . GLU A 1 117 ? -3.435 -12.906 25.903 1.00 94.12 117 GLU A O 1
ATOM 949 N N . HIS A 1 118 ? -3.491 -11.449 24.176 1.00 94.06 118 HIS A N 1
ATOM 950 C CA . HIS A 1 118 ? -4.660 -10.630 24.552 1.00 94.06 118 HIS A CA 1
ATOM 951 C C . HIS A 1 118 ? -4.810 -10.349 26.064 1.00 94.06 118 HIS A C 1
ATOM 953 O O . HIS A 1 118 ? -5.916 -10.306 26.603 1.00 94.06 118 HIS A O 1
ATOM 959 N N . THR A 1 119 ? -3.685 -10.137 26.756 1.00 95.62 119 THR A N 1
ATOM 960 C CA . THR A 1 119 ? -3.610 -10.025 28.219 1.00 95.62 119 THR A CA 1
ATOM 961 C C . THR A 1 119 ? -4.558 -8.952 28.771 1.00 95.62 119 THR A C 1
ATOM 963 O O . THR A 1 119 ? -4.558 -7.798 28.338 1.00 95.62 119 THR A O 1
ATOM 966 N N . GLY A 1 120 ? -5.375 -9.341 29.753 1.00 95.50 120 GLY A N 1
ATOM 967 C CA . GLY A 1 120 ? -6.430 -8.503 30.328 1.00 95.50 120 GLY A CA 1
ATOM 968 C C . GLY A 1 120 ? -7.759 -8.527 29.567 1.00 95.50 120 GLY A C 1
ATOM 969 O O . GLY A 1 120 ? -8.699 -7.857 29.997 1.00 95.50 120 GLY A O 1
ATOM 970 N N . PHE A 1 121 ? -7.862 -9.315 28.495 1.00 95.62 121 PHE A N 1
ATOM 971 C CA . PHE A 1 121 ? -9.098 -9.614 27.778 1.00 95.62 121 PHE A CA 1
ATOM 972 C C . PHE A 1 121 ? -9.355 -11.128 27.747 1.00 95.62 121 PHE A C 1
ATOM 974 O O . PHE A 1 121 ? -8.486 -11.925 28.094 1.00 95.62 121 PHE A O 1
ATOM 981 N N . ASN A 1 122 ? -10.571 -11.535 27.387 1.00 92.00 122 ASN A N 1
ATOM 982 C CA . ASN A 1 122 ? -10.884 -12.930 27.059 1.00 92.00 122 ASN A CA 1
ATOM 983 C C . ASN A 1 122 ? -10.879 -13.163 25.534 1.00 92.00 122 ASN A C 1
ATOM 985 O O . ASN A 1 122 ? -10.725 -12.225 24.754 1.00 92.00 122 ASN A O 1
ATOM 989 N N . ASP A 1 123 ? -11.130 -14.405 25.107 1.00 88.50 123 ASP A N 1
ATOM 990 C CA . ASP A 1 123 ? -11.134 -14.811 23.690 1.00 88.50 123 ASP A CA 1
ATOM 991 C C . ASP A 1 123 ? -12.115 -14.027 22.799 1.00 88.50 123 ASP A C 1
ATOM 993 O O . ASP A 1 123 ? -11.952 -13.979 21.581 1.00 88.50 123 ASP A O 1
ATOM 997 N N . VAL A 1 124 ? -13.148 -13.419 23.391 1.00 87.31 124 VAL A N 1
ATOM 998 C CA . VAL A 1 124 ? -14.143 -12.604 22.675 1.00 87.31 124 VAL A CA 1
ATOM 999 C C . VAL A 1 124 ? -13.873 -11.098 22.793 1.00 87.31 124 VAL A C 1
ATOM 1001 O O . VAL A 1 124 ? -14.663 -10.295 22.299 1.00 87.31 124 VAL A O 1
ATOM 1004 N N . GLY A 1 125 ? -12.754 -10.705 23.409 1.00 89.19 125 GLY A N 1
ATOM 1005 C CA . GLY A 1 125 ? -12.310 -9.317 23.543 1.00 89.19 125 GLY A CA 1
ATOM 1006 C C . GLY A 1 125 ? -12.989 -8.524 24.662 1.00 89.19 125 GLY A C 1
ATOM 1007 O O . GLY A 1 125 ? -12.917 -7.297 24.646 1.00 89.19 125 GLY A O 1
ATOM 1008 N N . GLN A 1 126 ? -13.649 -9.184 25.621 1.00 91.06 126 GLN A N 1
ATOM 1009 C CA . GLN A 1 126 ? -14.198 -8.522 26.812 1.00 91.06 126 GLN A CA 1
ATOM 1010 C C . GLN A 1 126 ? -13.109 -8.279 27.854 1.00 91.06 126 GLN A C 1
ATOM 1012 O O . GLN A 1 126 ? -12.230 -9.124 28.047 1.00 91.06 126 GLN A O 1
ATOM 1017 N N . LEU A 1 127 ? -13.191 -7.149 28.556 1.00 93.69 127 LEU A N 1
ATOM 1018 C CA . LEU A 1 127 ? -12.244 -6.778 29.604 1.00 93.69 127 LEU A CA 1
ATOM 1019 C C . LEU A 1 127 ? -12.347 -7.731 30.809 1.00 93.69 127 LEU A C 1
ATOM 1021 O O . LEU A 1 127 ? -13.404 -7.869 31.418 1.00 93.69 127 LEU A O 1
ATOM 1025 N N . THR A 1 128 ? -11.235 -8.359 31.193 1.00 94.56 128 THR A N 1
ATOM 1026 C CA . THR A 1 128 ? -11.151 -9.247 32.370 1.00 94.56 128 THR A CA 1
ATOM 1027 C C . THR A 1 128 ? -10.286 -8.663 33.481 1.00 94.56 128 THR A C 1
ATOM 1029 O O . THR A 1 128 ? -10.551 -8.889 34.663 1.00 94.56 128 THR A O 1
ATOM 1032 N N . ASN A 1 129 ? -9.264 -7.882 33.121 1.00 95.75 129 ASN A N 1
ATOM 1033 C CA . ASN A 1 129 ? -8.393 -7.200 34.069 1.00 95.75 129 ASN A CA 1
ATOM 1034 C C . ASN A 1 129 ? -7.917 -5.864 33.499 1.00 95.75 129 ASN A C 1
ATOM 1036 O O . ASN A 1 129 ? -7.117 -5.799 32.570 1.00 95.75 129 ASN A O 1
ATOM 1040 N N . VAL A 1 130 ? -8.375 -4.776 34.114 1.00 92.75 130 VAL A N 1
ATOM 1041 C CA . VAL A 1 130 ? -8.122 -3.417 33.634 1.00 92.75 130 VAL A CA 1
ATOM 1042 C C . VAL A 1 130 ? -6.660 -2.981 33.695 1.00 92.75 130 VAL A C 1
ATOM 1044 O O . VAL A 1 130 ? -6.221 -2.200 32.850 1.00 92.75 130 VAL A O 1
ATOM 1047 N N . VAL A 1 131 ? -5.894 -3.463 34.676 1.00 94.56 131 VAL A N 1
ATOM 1048 C CA . VAL A 1 131 ? -4.482 -3.083 34.837 1.00 94.56 131 VAL A CA 1
ATOM 1049 C C . VAL A 1 131 ? -3.650 -3.744 33.745 1.00 94.56 131 VAL A C 1
ATOM 1051 O O . VAL A 1 131 ? -2.901 -3.063 33.046 1.00 94.56 131 VAL A O 1
ATOM 1054 N N . GLU A 1 132 ? -3.854 -5.045 33.565 1.00 97.25 132 GLU A N 1
ATOM 1055 C CA . GLU A 1 132 ? -3.230 -5.855 32.519 1.00 97.25 132 GLU A CA 1
ATOM 1056 C C . GLU A 1 132 ? -3.606 -5.348 31.122 1.00 97.25 132 GLU A C 1
ATOM 1058 O O . GLU A 1 132 ? -2.720 -5.029 30.332 1.00 97.25 132 GLU A O 1
ATOM 1063 N N . ALA A 1 133 ? -4.899 -5.127 30.863 1.00 97.00 133 ALA A N 1
ATOM 1064 C CA . ALA A 1 133 ? -5.386 -4.601 29.590 1.00 97.00 133 ALA A CA 1
ATOM 1065 C C . ALA A 1 133 ? -4.800 -3.222 29.266 1.00 97.00 133 ALA A C 1
ATOM 1067 O O . ALA A 1 133 ? -4.438 -2.938 28.126 1.00 97.00 133 ALA A O 1
ATOM 1068 N N . THR A 1 134 ? -4.676 -2.342 30.265 1.00 94.50 134 THR A N 1
ATOM 1069 C CA . THR A 1 134 ? -4.096 -1.007 30.062 1.00 94.50 134 THR A CA 1
ATOM 1070 C C . THR A 1 134 ? -2.618 -1.087 29.689 1.00 94.50 134 THR A C 1
ATOM 1072 O O . THR A 1 134 ? -2.163 -0.320 28.835 1.00 94.50 134 THR A O 1
ATOM 1075 N N . GLN A 1 135 ? -1.864 -1.990 30.322 1.00 95.88 135 GLN A N 1
ATOM 1076 C CA . GLN A 1 135 ? -0.458 -2.211 29.998 1.00 95.88 135 GLN A CA 1
ATOM 1077 C C . GLN A 1 135 ? -0.310 -2.792 28.589 1.00 95.88 135 GLN A C 1
ATOM 1079 O O . GLN A 1 135 ? 0.385 -2.192 27.766 1.00 95.88 135 GLN A O 1
ATOM 1084 N N . PHE A 1 136 ? -1.042 -3.865 28.287 1.00 96.94 136 PHE A N 1
ATOM 1085 C CA . PHE A 1 136 ? -1.088 -4.472 26.959 1.00 96.94 136 PHE A CA 1
ATOM 1086 C C . PHE A 1 136 ? -1.414 -3.427 25.874 1.00 96.94 136 PHE A C 1
ATOM 1088 O O . PHE A 1 136 ? -0.654 -3.259 24.923 1.00 96.94 136 PHE A O 1
ATOM 1095 N N . LEU A 1 137 ? -2.478 -2.628 26.046 1.00 96.75 137 LEU A N 1
ATOM 1096 C CA . LEU A 1 137 ? -2.884 -1.615 25.062 1.00 96.75 137 LEU A CA 1
ATOM 1097 C C . LEU A 1 137 ? -1.828 -0.525 24.865 1.00 96.75 137 LEU A C 1
ATOM 1099 O O . LEU A 1 137 ? -1.800 0.134 23.824 1.00 96.75 137 LEU A O 1
ATOM 1103 N N . ARG A 1 138 ? -1.000 -0.258 25.877 1.00 97.00 138 ARG A N 1
ATOM 1104 C CA . ARG A 1 138 ? 0.096 0.704 25.769 1.00 97.00 138 ARG A CA 1
ATOM 1105 C C . ARG A 1 138 ? 1.247 0.123 24.957 1.00 97.00 138 ARG A C 1
ATOM 1107 O O . ARG A 1 138 ? 1.758 0.829 24.094 1.00 97.00 138 ARG A O 1
ATOM 1114 N N . GLU A 1 139 ? 1.637 -1.112 25.240 1.00 97.56 139 GLU A N 1
ATOM 1115 C CA . GLU A 1 139 ? 2.726 -1.810 24.553 1.00 97.56 139 GLU A CA 1
ATOM 1116 C C . GLU A 1 139 ? 2.364 -2.078 23.089 1.00 97.56 139 GLU A C 1
ATOM 1118 O O . GLU A 1 139 ? 3.110 -1.674 22.198 1.00 97.56 139 GLU A O 1
ATOM 1123 N N . ALA A 1 140 ? 1.161 -2.596 22.826 1.00 96.94 140 ALA A N 1
ATOM 1124 C CA . ALA A 1 140 ? 0.667 -2.832 21.470 1.00 96.94 140 ALA A CA 1
ATOM 1125 C C . ALA A 1 140 ? 0.609 -1.533 20.653 1.00 96.94 140 ALA A C 1
ATOM 1127 O O . ALA A 1 140 ? 1.014 -1.491 19.495 1.00 96.94 140 ALA A O 1
ATOM 1128 N N . ASN A 1 141 ? 0.173 -0.427 21.265 1.00 95.12 141 ASN A N 1
ATOM 1129 C CA . ASN A 1 141 ? 0.158 0.873 20.596 1.00 95.12 141 ASN A CA 1
ATOM 1130 C C . ASN A 1 141 ? 1.555 1.391 20.242 1.00 95.12 141 ASN A C 1
ATOM 1132 O O . ASN A 1 141 ? 1.687 2.107 19.255 1.00 95.12 141 ASN A O 1
ATOM 1136 N N . LEU A 1 142 ? 2.575 1.099 21.054 1.00 97.25 142 LEU A N 1
ATOM 1137 C CA . LEU A 1 142 ? 3.951 1.467 20.719 1.00 97.25 142 LEU A CA 1
ATOM 1138 C C . LEU A 1 142 ? 4.402 0.688 19.482 1.00 97.25 142 LEU A C 1
ATOM 1140 O O . LEU A 1 142 ? 4.750 1.310 18.487 1.00 97.25 142 LEU A O 1
ATOM 1144 N N . GLN A 1 143 ? 4.235 -0.636 19.492 1.00 97.69 143 GLN A N 1
AT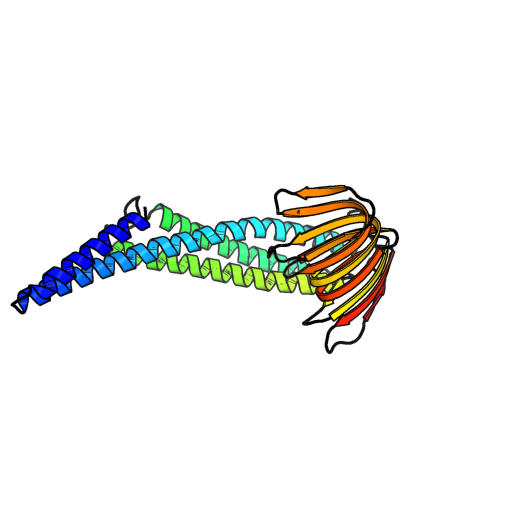OM 1145 C CA . GLN A 1 143 ? 4.617 -1.496 18.369 1.00 97.69 143 GLN A CA 1
ATOM 1146 C C . GLN A 1 143 ? 3.889 -1.131 17.065 1.00 97.69 143 GLN A C 1
ATOM 1148 O O . GLN A 1 143 ? 4.520 -0.948 16.028 1.00 97.69 143 GLN A O 1
ATOM 1153 N N . ILE A 1 144 ? 2.571 -0.904 17.112 1.00 93.38 144 ILE A N 1
ATOM 1154 C CA . ILE A 1 144 ? 1.804 -0.459 15.937 1.00 93.38 144 ILE A CA 1
ATOM 1155 C C . ILE A 1 144 ? 2.318 0.889 15.414 1.00 93.38 144 ILE A C 1
ATOM 1157 O O . ILE A 1 144 ? 2.337 1.122 14.203 1.00 93.38 144 ILE A O 1
ATOM 1161 N N . ARG A 1 145 ? 2.681 1.823 16.301 1.00 91.88 145 ARG A N 1
ATOM 1162 C CA . ARG A 1 145 ? 3.182 3.140 15.886 1.00 91.88 145 ARG A CA 1
ATOM 1163 C C . ARG A 1 145 ? 4.554 3.039 15.241 1.00 91.88 145 ARG A C 1
ATOM 1165 O O . ARG A 1 145 ? 4.741 3.695 14.219 1.00 91.88 145 ARG A O 1
ATOM 1172 N N . ASP A 1 146 ? 5.436 2.225 15.803 1.00 95.44 146 ASP A N 1
ATOM 1173 C CA . ASP A 1 146 ? 6.783 1.997 15.289 1.00 95.44 146 ASP A CA 1
ATOM 1174 C C . ASP A 1 146 ? 6.710 1.317 13.913 1.00 95.44 146 ASP A C 1
ATOM 1176 O O . ASP A 1 146 ? 7.251 1.851 12.946 1.00 95.44 146 ASP A O 1
ATOM 1180 N N . ALA A 1 147 ? 5.881 0.275 13.763 1.00 93.12 147 ALA A N 1
ATOM 1181 C CA . ALA A 1 147 ? 5.622 -0.354 12.466 1.00 93.12 147 ALA A CA 1
ATOM 1182 C C . ALA A 1 147 ? 5.103 0.658 11.428 1.00 93.12 147 ALA A C 1
ATOM 1184 O O . ALA A 1 147 ? 5.635 0.780 10.328 1.00 93.12 147 ALA A O 1
ATOM 1185 N N . ASN A 1 148 ? 4.092 1.460 11.783 1.00 86.44 148 ASN A N 1
ATOM 1186 C CA . ASN A 1 148 ? 3.555 2.485 10.882 1.00 86.44 148 ASN A CA 1
ATOM 1187 C C . ASN A 1 148 ? 4.556 3.602 10.556 1.00 86.44 148 ASN A C 1
ATOM 1189 O O . ASN A 1 148 ? 4.419 4.260 9.524 1.00 86.44 148 ASN A O 1
ATOM 1193 N N . GLN A 1 149 ? 5.497 3.902 11.449 1.00 89.25 149 GLN A N 1
ATOM 1194 C CA . GLN A 1 149 ? 6.548 4.874 11.180 1.00 89.25 149 GLN A CA 1
ATOM 1195 C C . GLN A 1 149 ? 7.544 4.303 10.170 1.00 89.25 149 GLN A C 1
ATOM 1197 O O . GLN A 1 149 ? 7.754 4.932 9.133 1.00 89.25 149 GLN A O 1
ATOM 1202 N N . ALA A 1 150 ? 8.048 3.097 10.414 1.00 92.12 150 ALA A N 1
ATOM 1203 C CA . ALA A 1 150 ? 8.960 2.400 9.517 1.00 92.12 150 ALA A CA 1
ATOM 1204 C C . ALA A 1 150 ? 8.350 2.221 8.110 1.00 92.12 150 ALA A C 1
ATOM 1206 O O . ALA A 1 150 ? 8.981 2.536 7.104 1.00 92.12 150 ALA A O 1
ATOM 1207 N N . LEU A 1 151 ? 7.054 1.893 8.010 1.00 87.69 151 LEU A N 1
ATOM 1208 C CA . LEU A 1 151 ? 6.348 1.852 6.721 1.00 87.69 151 LEU A CA 1
ATOM 1209 C C . LEU A 1 151 ? 6.266 3.212 6.012 1.00 87.69 151 LEU A C 1
ATOM 1211 O O . LEU A 1 151 ? 6.290 3.283 4.779 1.00 87.69 151 LEU A O 1
ATOM 1215 N N . ARG A 1 152 ? 6.126 4.318 6.751 1.00 82.19 152 ARG A N 1
ATOM 1216 C CA . ARG A 1 152 ? 6.154 5.662 6.147 1.00 82.19 152 ARG A CA 1
ATOM 1217 C C . ARG A 1 152 ? 7.545 6.008 5.634 1.00 82.19 152 ARG A C 1
ATOM 1219 O O . ARG A 1 152 ? 7.647 6.640 4.583 1.00 82.19 152 ARG A O 1
ATOM 1226 N N . GLU A 1 153 ? 8.581 5.605 6.357 1.00 88.19 153 GLU A N 1
ATOM 1227 C CA . GLU A 1 153 ? 9.977 5.783 5.959 1.00 88.19 153 GLU A CA 1
ATOM 1228 C C . GLU A 1 153 ? 10.280 4.964 4.699 1.00 88.19 153 GLU A C 1
ATOM 1230 O O . GLU A 1 153 ? 10.687 5.550 3.695 1.00 88.19 153 GLU A O 1
ATOM 1235 N N . ALA A 1 154 ? 9.912 3.679 4.676 1.00 88.69 154 ALA A N 1
ATOM 1236 C CA . ALA A 1 154 ? 9.999 2.815 3.499 1.00 88.69 154 ALA A CA 1
ATOM 1237 C C . ALA A 1 154 ? 9.284 3.430 2.278 1.00 88.69 154 ALA A C 1
ATOM 1239 O O . ALA A 1 154 ? 9.860 3.541 1.198 1.00 88.69 154 ALA A O 1
ATOM 1240 N N . ASN A 1 155 ? 8.056 3.936 2.442 1.00 83.06 155 ASN A N 1
ATOM 1241 C CA . ASN A 1 155 ? 7.342 4.635 1.364 1.00 83.06 155 ASN A CA 1
ATOM 1242 C C . ASN A 1 155 ? 8.050 5.912 0.893 1.00 83.06 155 ASN A C 1
ATOM 1244 O O . ASN A 1 155 ? 7.974 6.278 -0.282 1.00 83.06 155 ASN A O 1
ATOM 1248 N N . SER A 1 156 ? 8.703 6.638 1.800 1.00 84.06 156 SER A N 1
ATOM 1249 C CA . SER A 1 156 ? 9.475 7.816 1.424 1.00 84.06 156 SER A CA 1
ATOM 1250 C C . SER A 1 156 ? 10.685 7.432 0.582 1.00 84.06 156 SER A C 1
ATOM 1252 O O . SER A 1 156 ? 10.878 8.014 -0.482 1.00 84.06 156 SER A O 1
ATOM 1254 N N . ILE A 1 157 ? 11.429 6.415 1.012 1.00 91.50 157 ILE A N 1
ATOM 1255 C CA . ILE A 1 157 ? 12.596 5.894 0.298 1.00 91.50 157 ILE A CA 1
ATOM 1256 C C . ILE A 1 157 ? 12.183 5.344 -1.069 1.00 91.50 157 ILE A C 1
ATOM 1258 O O . ILE A 1 157 ? 12.830 5.635 -2.069 1.00 91.50 157 ILE A O 1
ATOM 1262 N N . LEU A 1 158 ? 11.046 4.650 -1.157 1.00 87.62 158 LEU A N 1
ATOM 1263 C CA . LEU A 1 158 ? 10.504 4.157 -2.421 1.00 87.62 158 LEU A CA 1
ATOM 1264 C C . LEU A 1 158 ? 10.260 5.288 -3.437 1.00 87.62 158 LEU A C 1
ATOM 1266 O O . LEU A 1 158 ? 10.547 5.138 -4.627 1.00 87.62 158 LEU A O 1
ATOM 1270 N N . ARG A 1 159 ? 9.778 6.453 -2.985 1.00 82.38 159 ARG A N 1
ATOM 1271 C CA . ARG A 1 159 ? 9.644 7.636 -3.856 1.00 82.38 159 ARG A CA 1
ATOM 1272 C C . ARG A 1 159 ? 11.000 8.136 -4.349 1.00 82.38 159 ARG A C 1
ATOM 1274 O O . ARG A 1 159 ? 11.105 8.511 -5.517 1.00 82.38 159 ARG A O 1
ATOM 1281 N N . ASP A 1 160 ? 12.021 8.106 -3.499 1.00 88.12 160 ASP A N 1
ATOM 1282 C CA . ASP A 1 160 ? 13.384 8.493 -3.869 1.00 88.12 160 ASP A CA 1
ATOM 1283 C C . ASP A 1 160 ? 14.014 7.492 -4.850 1.00 88.12 160 ASP A C 1
ATOM 1285 O O . ASP A 1 160 ? 14.651 7.915 -5.817 1.00 88.12 160 ASP A O 1
ATOM 1289 N N . ILE A 1 161 ? 13.763 6.188 -4.680 1.00 88.88 161 ILE A N 1
ATOM 1290 C CA . ILE A 1 161 ? 14.149 5.141 -5.639 1.00 88.88 161 ILE A CA 1
ATOM 1291 C C . ILE A 1 161 ? 13.530 5.433 -7.003 1.00 88.88 161 ILE A C 1
ATOM 1293 O O . ILE A 1 161 ? 14.238 5.460 -8.006 1.00 88.88 161 ILE A O 1
ATOM 1297 N N . PHE A 1 162 ? 12.223 5.706 -7.071 1.00 84.81 162 PHE A N 1
ATOM 1298 C CA . PHE A 1 162 ? 11.581 6.015 -8.349 1.00 84.81 162 PHE A CA 1
ATOM 1299 C C . PHE A 1 162 ? 12.089 7.317 -8.972 1.00 84.81 162 PHE A C 1
ATOM 1301 O O . PHE A 1 162 ? 12.226 7.397 -10.194 1.00 84.81 162 PHE A O 1
ATOM 1308 N N . ALA A 1 163 ? 12.387 8.334 -8.162 1.00 82.88 163 ALA A N 1
ATOM 1309 C CA . ALA A 1 163 ? 12.995 9.570 -8.645 1.00 82.88 163 ALA A CA 1
ATOM 1310 C C . ALA A 1 163 ? 14.405 9.337 -9.214 1.00 82.88 163 ALA A C 1
ATOM 1312 O O . ALA A 1 163 ? 14.781 9.971 -10.201 1.00 82.88 163 ALA A O 1
ATOM 1313 N N . GLU A 1 164 ? 15.169 8.420 -8.625 1.00 88.56 164 GLU A N 1
ATOM 1314 C CA . GLU A 1 164 ? 16.485 8.031 -9.118 1.00 88.56 164 GLU A CA 1
ATOM 1315 C C . GLU A 1 164 ? 16.383 7.172 -10.384 1.00 88.56 164 GLU A C 1
ATOM 1317 O O . GLU A 1 164 ? 16.994 7.516 -11.390 1.00 88.56 164 GLU A O 1
ATOM 1322 N N . LEU A 1 165 ? 15.532 6.139 -10.406 1.00 83.19 165 LEU A N 1
ATOM 1323 C CA . LEU A 1 165 ? 15.297 5.287 -11.581 1.00 83.19 165 LEU A CA 1
ATOM 1324 C C . LEU A 1 165 ? 14.893 6.092 -12.822 1.00 83.19 165 LEU A C 1
ATOM 1326 O O . LEU A 1 165 ? 15.262 5.735 -13.939 1.00 83.19 165 LEU A O 1
ATOM 1330 N N . LYS A 1 166 ? 14.162 7.200 -12.648 1.00 76.31 166 LYS A N 1
ATOM 1331 C CA . LYS A 1 166 ? 13.823 8.122 -13.744 1.00 76.31 166 LYS A CA 1
ATOM 1332 C C . LYS A 1 166 ? 15.057 8.700 -14.445 1.00 76.31 166 LYS A C 1
ATOM 1334 O O . LYS A 1 166 ? 14.993 8.939 -15.645 1.00 76.31 166 LYS A O 1
ATOM 1339 N N . GLN A 1 167 ? 16.166 8.918 -13.739 1.00 80.31 167 GLN A N 1
ATOM 1340 C CA . GLN A 1 167 ? 17.397 9.451 -14.338 1.00 80.31 167 GLN A CA 1
ATOM 1341 C C . GLN A 1 167 ? 18.070 8.439 -15.270 1.00 80.31 167 GLN A C 1
ATOM 1343 O O . GLN A 1 167 ? 18.711 8.834 -16.240 1.00 80.31 167 GLN A O 1
ATOM 1348 N N . HIS A 1 168 ? 17.851 7.149 -15.016 1.00 75.94 168 HIS A N 1
ATOM 1349 C CA . HIS A 1 168 ? 18.407 6.035 -15.786 1.00 75.94 168 HIS A CA 1
ATOM 1350 C C . HIS A 1 168 ? 17.476 5.555 -16.910 1.00 75.94 168 HIS A C 1
ATOM 1352 O O . HIS A 1 168 ? 17.837 4.697 -17.712 1.00 75.94 168 HIS A O 1
ATOM 1358 N N . ARG A 1 169 ? 16.257 6.106 -16.990 1.00 69.00 169 ARG A N 1
ATOM 1359 C CA . ARG A 1 169 ? 15.222 5.700 -17.947 1.00 69.00 169 ARG A CA 1
ATOM 1360 C C . ARG A 1 169 ? 14.937 6.808 -18.963 1.00 69.00 169 ARG A C 1
ATOM 1362 O O . ARG A 1 169 ? 14.074 7.658 -18.712 1.00 69.00 169 ARG A O 1
ATOM 1369 N N . PRO A 1 170 ? 15.577 6.795 -20.148 1.00 61.56 170 PRO A N 1
ATOM 1370 C CA . PRO A 1 170 ? 15.077 7.587 -21.269 1.00 61.56 170 PRO A CA 1
ATOM 1371 C C . PRO A 1 170 ? 13.604 7.224 -21.540 1.00 61.56 170 PRO A C 1
ATOM 1373 O O . PRO A 1 170 ? 13.197 6.092 -21.308 1.00 61.56 170 PRO A O 1
ATOM 1376 N N . GLY A 1 171 ? 12.777 8.177 -21.979 1.00 59.00 171 GLY A N 1
ATOM 1377 C CA . GLY A 1 171 ? 11.360 7.929 -22.295 1.00 59.00 171 GLY A CA 1
ATOM 1378 C C . GLY A 1 171 ? 10.378 7.941 -21.113 1.00 59.00 171 GLY A C 1
ATOM 1379 O O . GLY A 1 171 ? 9.193 7.687 -21.327 1.00 59.00 171 GLY A O 1
ATOM 1380 N N . SER A 1 172 ? 10.817 8.257 -19.887 1.00 67.56 172 SER A N 1
ATOM 1381 C CA . SER A 1 172 ? 9.904 8.556 -18.773 1.00 67.56 172 SER A CA 1
ATOM 1382 C C . SER A 1 172 ? 9.476 10.029 -18.779 1.00 67.56 172 SER A C 1
ATOM 1384 O O . SER A 1 172 ? 10.305 10.930 -18.914 1.00 67.56 172 SER A O 1
ATOM 1386 N N . VAL A 1 173 ? 8.175 10.274 -18.618 1.00 68.94 173 VAL A N 1
ATOM 1387 C CA . VAL A 1 173 ? 7.552 11.603 -18.570 1.00 68.94 173 VAL A CA 1
ATOM 1388 C C . VAL A 1 173 ? 6.754 11.752 -17.278 1.00 68.94 173 VAL A C 1
ATOM 1390 O O . VAL A 1 173 ? 6.018 10.850 -16.885 1.00 68.94 173 VAL A O 1
ATOM 1393 N N . ASP A 1 174 ? 6.885 12.905 -16.627 1.00 71.81 174 ASP A N 1
ATOM 1394 C CA . ASP A 1 174 ? 6.135 13.283 -15.427 1.00 71.81 174 ASP A CA 1
ATOM 1395 C C . ASP A 1 174 ? 5.216 14.465 -15.775 1.00 71.81 174 ASP A C 1
ATOM 1397 O O . ASP A 1 174 ? 5.694 15.537 -16.160 1.00 71.81 174 ASP A O 1
ATOM 1401 N N . LEU A 1 175 ? 3.904 14.258 -15.686 1.00 69.94 175 LEU A N 1
ATOM 1402 C CA . LEU A 1 175 ? 2.874 15.269 -15.915 1.00 69.94 175 LEU A CA 1
ATOM 1403 C C . LEU A 1 175 ? 2.472 15.834 -14.550 1.00 69.94 175 LEU A C 1
ATOM 1405 O O . LEU A 1 175 ? 1.472 15.438 -13.951 1.00 69.94 175 LEU A O 1
ATOM 1409 N N . ARG A 1 176 ? 3.307 16.727 -14.009 1.00 61.56 176 ARG A N 1
ATOM 1410 C CA . ARG A 1 176 ? 3.055 17.337 -12.696 1.00 61.56 176 ARG A CA 1
ATOM 1411 C C . ARG A 1 176 ? 1.859 18.296 -12.768 1.00 61.56 176 ARG A C 1
ATOM 1413 O O . ARG A 1 176 ? 1.861 19.205 -13.589 1.00 61.56 176 ARG A O 1
ATOM 1420 N N . VAL A 1 177 ? 0.915 18.143 -11.832 1.00 55.78 177 VAL A N 1
ATOM 1421 C CA . VAL A 1 177 ? -0.275 18.994 -11.582 1.00 55.78 177 VAL A CA 1
ATOM 1422 C C . VAL A 1 177 ? -1.353 18.935 -12.666 1.00 55.78 177 VAL A C 1
ATOM 1424 O O . VAL A 1 177 ? -2.458 18.511 -12.375 1.00 55.78 177 VAL A O 1
ATOM 1427 N N . THR A 1 178 ? -1.045 19.358 -13.885 1.00 61.94 178 THR A N 1
ATOM 1428 C CA . THR A 1 178 ? -1.823 19.137 -15.112 1.00 61.94 178 THR A CA 1
ATOM 1429 C C . THR A 1 178 ? -0.824 19.251 -16.257 1.00 61.94 178 THR A C 1
ATOM 1431 O O . THR A 1 178 ? 0.106 20.048 -16.194 1.00 61.94 178 THR A O 1
ATOM 1434 N N . GLY A 1 179 ? -0.905 18.426 -17.283 1.00 82.88 179 GLY A N 1
ATOM 1435 C CA . GLY A 1 179 ? 0.049 18.486 -18.380 1.00 82.88 179 GLY A CA 1
ATOM 1436 C C . GLY A 1 179 ? -0.472 17.755 -19.593 1.00 82.88 179 GLY A C 1
ATOM 1437 O O . GLY A 1 179 ? -1.359 16.918 -19.481 1.00 82.88 179 GLY A O 1
ATOM 1438 N N . THR A 1 180 ? 0.100 18.076 -20.748 1.00 91.31 180 THR A N 1
ATOM 1439 C CA . THR A 1 180 ? -0.230 17.407 -22.006 1.00 91.31 180 THR A CA 1
ATOM 1440 C C . THR A 1 180 ? 0.919 16.513 -22.443 1.00 91.31 180 THR A C 1
ATOM 1442 O O . THR A 1 180 ? 2.087 16.910 -22.405 1.00 91.31 180 THR A O 1
ATOM 1445 N N . LEU A 1 181 ? 0.596 15.303 -22.883 1.00 93.31 181 LEU A N 1
ATOM 1446 C CA . LEU A 1 181 ? 1.508 14.379 -23.541 1.00 93.31 181 LEU A CA 1
ATOM 1447 C C . LEU A 1 181 ? 0.935 14.030 -24.908 1.00 93.31 181 LEU A C 1
ATOM 1449 O O . LEU A 1 181 ? -0.190 13.562 -25.005 1.00 93.31 181 LEU A O 1
ATOM 1453 N N . THR A 1 182 ? 1.733 14.209 -25.954 1.00 95.19 182 THR A N 1
ATOM 1454 C CA . THR A 1 182 ? 1.450 13.677 -27.291 1.00 95.19 182 THR A CA 1
ATOM 1455 C C . THR A 1 182 ? 2.556 12.714 -27.682 1.00 95.19 182 THR A C 1
ATOM 1457 O O . THR A 1 182 ? 3.735 13.008 -27.463 1.00 95.19 182 THR A O 1
ATOM 1460 N N . ALA A 1 183 ? 2.208 11.562 -28.239 1.00 95.56 183 ALA A N 1
ATOM 1461 C CA . ALA A 1 183 ? 3.172 10.548 -28.635 1.00 95.56 183 ALA A CA 1
ATOM 1462 C C . ALA A 1 183 ? 2.739 9.828 -29.911 1.00 95.56 183 ALA A C 1
ATOM 1464 O O . ALA A 1 183 ? 1.568 9.513 -30.078 1.00 95.56 183 ALA A O 1
ATOM 1465 N N . SER A 1 184 ? 3.716 9.553 -30.774 1.00 96.88 184 SER A N 1
ATOM 1466 C CA . SER A 1 184 ? 3.543 8.820 -32.029 1.00 96.88 184 SER A CA 1
ATOM 1467 C C . SER A 1 184 ? 4.665 7.795 -32.172 1.00 96.88 184 SER A C 1
ATOM 1469 O O . SER A 1 184 ? 5.845 8.158 -32.034 1.00 96.88 184 SER A O 1
ATOM 1471 N N . GLY A 1 185 ? 4.334 6.524 -32.409 1.00 95.31 185 GLY A N 1
ATOM 1472 C CA . GLY A 1 185 ? 5.342 5.476 -32.565 1.00 95.31 185 GLY A CA 1
ATOM 1473 C C . GLY A 1 185 ? 4.837 4.038 -32.504 1.00 95.31 185 GLY A C 1
ATOM 1474 O O . GLY A 1 185 ? 3.645 3.767 -32.459 1.00 95.31 185 GLY A O 1
ATOM 1475 N N . ASN A 1 186 ? 5.784 3.104 -32.485 1.00 93.75 186 ASN A N 1
ATOM 1476 C CA . ASN A 1 186 ? 5.547 1.673 -32.299 1.00 93.75 186 ASN A CA 1
ATOM 1477 C C . ASN A 1 186 ? 6.201 1.216 -30.997 1.00 93.75 186 ASN A C 1
ATOM 1479 O O . ASN A 1 186 ? 7.331 1.615 -30.701 1.00 93.75 186 ASN A O 1
ATOM 1483 N N . GLY A 1 187 ? 5.535 0.338 -30.260 1.00 92.69 187 GLY A N 1
ATOM 1484 C CA . GLY A 1 187 ? 6.036 -0.236 -29.019 1.00 92.69 187 GLY A CA 1
ATOM 1485 C C . GLY A 1 187 ? 5.011 -0.146 -27.900 1.00 92.69 187 GLY A C 1
ATOM 1486 O O . GLY A 1 187 ? 3.826 -0.358 -28.124 1.00 92.69 187 GLY A O 1
ATOM 1487 N N . LYS A 1 188 ? 5.466 0.162 -26.687 1.00 93.69 188 LYS A N 1
ATOM 1488 C CA . LYS A 1 188 ? 4.666 0.143 -25.467 1.00 93.69 188 LYS A CA 1
ATOM 1489 C C . LYS A 1 188 ? 4.632 1.515 -24.811 1.00 93.69 188 LYS A C 1
ATOM 1491 O O . LYS A 1 188 ? 5.673 2.087 -24.489 1.00 93.69 188 LYS A O 1
ATOM 1496 N N . VAL A 1 189 ? 3.425 1.995 -24.549 1.00 93.69 189 VAL A N 1
ATOM 1497 C CA . VAL A 1 189 ? 3.164 3.197 -23.762 1.00 93.69 189 VAL A CA 1
ATOM 1498 C C . VAL A 1 189 ? 2.335 2.798 -22.552 1.00 93.69 189 VAL A C 1
ATOM 1500 O O . VAL A 1 189 ? 1.274 2.197 -22.701 1.00 93.69 189 VAL A O 1
ATOM 1503 N N . THR A 1 190 ? 2.821 3.126 -21.359 1.00 93.19 190 THR A N 1
ATOM 1504 C CA . THR A 1 190 ? 2.071 2.994 -20.106 1.00 93.19 190 THR A CA 1
ATOM 1505 C C . THR A 1 190 ? 1.906 4.374 -19.498 1.00 93.19 190 THR A C 1
ATOM 1507 O O . THR A 1 190 ? 2.891 5.090 -19.338 1.00 93.19 190 THR A O 1
ATOM 1510 N N . ILE A 1 191 ? 0.676 4.735 -19.152 1.00 92.00 191 ILE A N 1
ATOM 1511 C CA . ILE A 1 191 ? 0.323 6.016 -18.542 1.00 92.00 191 ILE A CA 1
ATOM 1512 C C . ILE A 1 191 ? -0.495 5.734 -17.289 1.00 92.00 191 ILE A C 1
ATOM 1514 O O . ILE A 1 191 ? -1.300 4.802 -17.269 1.00 92.00 191 ILE A O 1
ATOM 1518 N N . SER A 1 192 ? -0.257 6.476 -16.212 1.00 90.88 192 SER A N 1
ATOM 1519 C CA . SER A 1 192 ? -1.029 6.349 -14.973 1.00 90.88 192 SER A CA 1
ATOM 1520 C C . SER A 1 192 ? -1.260 7.688 -14.290 1.00 90.88 192 SER A C 1
ATOM 1522 O O . SER A 1 192 ? -0.332 8.497 -14.240 1.00 90.88 192 SER A O 1
ATOM 1524 N N . GLY A 1 193 ? -2.462 7.897 -13.752 1.00 88.31 193 GLY A N 1
ATOM 1525 C CA . GLY A 1 193 ? -2.866 9.134 -13.082 1.00 88.31 193 GLY A CA 1
ATOM 1526 C C . GLY A 1 193 ? -4.336 9.488 -13.308 1.00 88.31 193 GLY A C 1
ATOM 1527 O O . GLY A 1 193 ? -5.114 8.631 -13.714 1.00 88.31 193 GLY A O 1
ATOM 1528 N N . ASP A 1 194 ? -4.670 10.755 -13.076 1.00 88.69 194 ASP A N 1
ATOM 1529 C CA . ASP A 1 194 ? -6.001 11.341 -13.275 1.00 88.69 194 ASP A CA 1
ATOM 1530 C C . ASP A 1 194 ? -5.992 12.078 -14.616 1.00 88.69 194 ASP A C 1
ATOM 1532 O O . ASP A 1 194 ? -5.342 13.127 -14.740 1.00 88.69 194 ASP A O 1
ATOM 1536 N N . MET A 1 195 ? -6.576 11.475 -15.654 1.00 90.31 195 MET A N 1
ATOM 1537 C CA . MET A 1 195 ? -6.312 11.887 -17.036 1.00 90.31 195 MET A CA 1
ATOM 1538 C C . MET A 1 195 ? -7.476 11.640 -17.991 1.00 90.31 195 MET A C 1
ATOM 1540 O O . MET A 1 195 ? -8.178 10.635 -17.890 1.00 90.31 195 MET A O 1
ATOM 1544 N N . ASP A 1 196 ? -7.544 12.513 -18.993 1.00 95.00 196 ASP A N 1
ATOM 1545 C CA . ASP A 1 196 ? -8.240 12.323 -20.257 1.00 95.00 196 ASP A CA 1
ATOM 1546 C C . ASP A 1 196 ? -7.240 11.793 -21.291 1.00 95.00 196 ASP A C 1
ATOM 1548 O O . ASP A 1 196 ? -6.218 12.423 -21.573 1.00 95.00 196 ASP A O 1
ATOM 1552 N N . ILE A 1 197 ? -7.507 10.622 -21.859 1.00 96.81 197 ILE A N 1
ATOM 1553 C CA . ILE A 1 197 ? -6.620 9.927 -22.792 1.00 96.81 197 ILE A CA 1
ATOM 1554 C C . ILE A 1 197 ? -7.384 9.621 -24.073 1.00 96.81 197 ILE A C 1
ATOM 1556 O O . ILE A 1 197 ? -8.412 8.949 -24.056 1.00 96.81 197 ILE A O 1
ATOM 1560 N N . GLU A 1 198 ? -6.823 10.037 -25.201 1.00 97.69 198 GLU A N 1
ATOM 1561 C CA . GLU A 1 198 ? -7.195 9.573 -26.530 1.00 97.69 198 GLU A CA 1
ATOM 1562 C C . GLU A 1 198 ? -6.041 8.745 -27.094 1.00 97.69 198 GLU A C 1
ATOM 1564 O O . GLU A 1 198 ? -4.903 9.211 -27.188 1.00 97.69 198 GLU A O 1
ATOM 1569 N N . VAL A 1 199 ? -6.319 7.499 -27.465 1.00 97.31 199 VAL A N 1
ATOM 1570 C CA . VAL A 1 199 ? -5.324 6.596 -28.045 1.00 97.31 199 VAL A CA 1
ATOM 1571 C C . VAL A 1 199 ? -5.879 5.913 -29.280 1.00 97.31 199 VAL A C 1
ATOM 1573 O O . VAL A 1 199 ? -7.025 5.469 -29.304 1.00 97.31 199 VAL A O 1
ATOM 1576 N N . SER A 1 200 ? -5.052 5.782 -30.309 1.00 97.12 200 SER A N 1
ATOM 1577 C CA . SER A 1 200 ? -5.331 4.936 -31.462 1.00 97.12 200 SER A CA 1
ATOM 1578 C C . SER A 1 200 ? -4.130 4.066 -31.794 1.00 97.12 200 SER A C 1
ATOM 1580 O O . SER A 1 200 ? -2.998 4.434 -31.490 1.00 97.12 200 SER A O 1
ATOM 1582 N N . ALA A 1 201 ? -4.388 2.895 -32.367 1.00 96.50 201 ALA A N 1
ATOM 1583 C CA . ALA A 1 201 ? -3.363 1.981 -32.863 1.00 96.50 201 ALA A CA 1
ATOM 1584 C C . ALA A 1 201 ? -3.943 1.128 -33.996 1.00 96.50 201 ALA A C 1
ATOM 1586 O O . ALA A 1 201 ? -5.151 0.883 -34.026 1.00 96.50 201 ALA A O 1
ATOM 1587 N N . LYS A 1 202 ? -3.090 0.637 -34.901 1.00 92.81 202 LYS A N 1
ATOM 1588 C CA . LYS A 1 202 ? -3.503 -0.272 -35.992 1.00 92.81 202 LYS A CA 1
ATOM 1589 C C . LYS A 1 202 ? -3.479 -1.745 -35.613 1.00 92.81 202 LYS A C 1
ATOM 1591 O O . LYS A 1 202 ? -4.123 -2.570 -36.254 1.00 92.81 202 LYS A O 1
ATOM 1596 N N . SER A 1 203 ? -2.674 -2.094 -34.623 1.00 92.75 203 SER A N 1
ATOM 1597 C CA . SER A 1 203 ? -2.602 -3.448 -34.092 1.00 92.75 203 SER A CA 1
ATOM 1598 C C . SER A 1 203 ? -1.937 -3.420 -32.736 1.00 92.75 203 SER A C 1
ATOM 1600 O O . SER A 1 203 ? -0.868 -2.836 -32.588 1.00 92.75 203 SER A O 1
ATOM 1602 N N . GLY A 1 204 ? -2.525 -4.091 -31.752 1.00 92.75 204 GLY A N 1
ATOM 1603 C CA . GLY A 1 204 ? -1.910 -4.170 -30.442 1.00 92.75 204 GLY A CA 1
ATOM 1604 C C . GLY A 1 204 ? -2.779 -4.787 -29.363 1.00 92.75 204 GLY A C 1
ATOM 1605 O O . GLY A 1 204 ? -3.736 -5.526 -29.613 1.00 92.75 204 GLY A O 1
ATOM 1606 N N . VAL A 1 205 ? -2.409 -4.477 -28.131 1.00 96.12 205 VAL A N 1
ATOM 1607 C CA . VAL A 1 205 ? -3.133 -4.829 -26.919 1.00 96.12 205 VAL A CA 1
ATOM 1608 C C . VAL A 1 205 ? -3.288 -3.565 -26.090 1.00 96.12 205 VAL A C 1
ATOM 1610 O O . VAL A 1 205 ? -2.288 -2.969 -25.690 1.00 96.12 205 VAL A O 1
ATOM 1613 N N . LEU A 1 206 ? -4.536 -3.184 -25.827 1.00 96.75 206 LEU A N 1
ATOM 1614 C CA . LEU A 1 206 ? -4.885 -2.097 -24.917 1.00 96.75 206 LEU A CA 1
ATOM 1615 C C . LEU A 1 206 ? -5.358 -2.697 -23.591 1.00 96.75 206 LEU A C 1
ATOM 1617 O O . LEU A 1 206 ? -6.260 -3.532 -23.580 1.00 96.75 206 LEU A O 1
ATOM 1621 N N . THR A 1 207 ? -4.771 -2.268 -22.484 1.00 96.25 207 THR A N 1
ATOM 1622 C CA . THR A 1 207 ? -5.146 -2.673 -21.127 1.00 96.25 207 THR A CA 1
ATOM 1623 C C . THR A 1 207 ? -5.471 -1.429 -20.312 1.00 96.25 207 THR A C 1
ATOM 1625 O O . THR A 1 207 ? -4.699 -0.472 -20.335 1.00 96.25 207 THR A O 1
ATOM 1628 N N . ILE A 1 208 ? -6.594 -1.449 -19.600 1.00 95.75 208 ILE A N 1
ATOM 1629 C CA . ILE A 1 208 ? -7.089 -0.349 -18.772 1.00 95.75 208 ILE A CA 1
ATOM 1630 C C . ILE A 1 208 ? -7.414 -0.917 -17.392 1.00 95.75 208 ILE A C 1
ATOM 1632 O O . ILE A 1 208 ? -8.249 -1.815 -17.284 1.00 95.75 208 ILE A O 1
ATOM 1636 N N . ALA A 1 209 ? -6.751 -0.408 -16.360 1.00 91.06 209 ALA A N 1
ATOM 1637 C CA . ALA A 1 209 ? -7.087 -0.657 -14.965 1.00 91.06 209 ALA A CA 1
ATOM 1638 C C . AL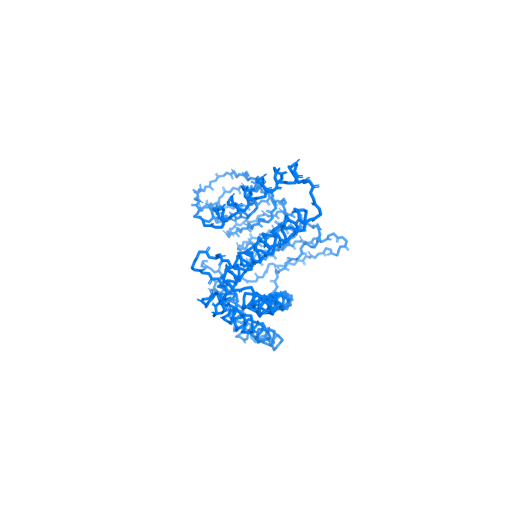A A 1 209 ? -7.631 0.637 -14.357 1.00 91.06 209 ALA A C 1
ATOM 1640 O O . ALA A 1 209 ? -7.019 1.693 -14.519 1.00 91.06 209 ALA A O 1
ATOM 1641 N N . ASP A 1 210 ? -8.770 0.535 -13.686 1.00 90.50 210 ASP A N 1
ATOM 1642 C CA . ASP A 1 210 ? -9.449 1.631 -13.003 1.00 90.50 210 ASP A CA 1
ATOM 1643 C C . ASP A 1 210 ? -9.554 1.265 -11.520 1.00 90.50 210 ASP A C 1
ATOM 1645 O O . ASP A 1 210 ? -10.247 0.309 -11.160 1.00 90.50 210 ASP A O 1
ATOM 1649 N N . TYR A 1 211 ? -8.796 1.968 -10.676 1.00 78.44 211 TYR A N 1
ATOM 1650 C CA . TYR A 1 211 ? -8.728 1.665 -9.247 1.00 78.44 211 TYR A CA 1
ATOM 1651 C C . TYR A 1 211 ? -9.816 2.375 -8.431 1.00 78.44 211 TYR A C 1
ATOM 1653 O O . TYR A 1 211 ? -10.192 1.858 -7.376 1.00 78.44 211 TYR A O 1
ATOM 1661 N N . ASP A 1 212 ? -10.330 3.512 -8.911 1.00 82.25 212 ASP A N 1
ATOM 1662 C CA . ASP A 1 212 ? -11.359 4.307 -8.224 1.00 82.25 212 ASP A CA 1
ATOM 1663 C C . ASP A 1 212 ? -12.782 4.004 -8.733 1.00 82.25 212 ASP A C 1
ATOM 1665 O O . ASP A 1 212 ? -13.768 4.392 -8.101 1.00 82.25 212 ASP A O 1
ATOM 1669 N N . VAL A 1 213 ? -12.894 3.202 -9.799 1.00 85.06 213 VAL A N 1
ATOM 1670 C CA . VAL A 1 213 ? -14.150 2.719 -10.395 1.00 85.06 213 VAL A CA 1
ATOM 1671 C C . VAL A 1 213 ? -15.013 3.882 -10.900 1.00 85.06 213 VAL A C 1
ATOM 1673 O O . VAL A 1 213 ? -16.241 3.884 -10.761 1.00 85.06 213 VAL A O 1
ATOM 1676 N N . ASP A 1 214 ? -14.358 4.900 -11.455 1.00 87.75 214 ASP A N 1
ATOM 1677 C CA . ASP A 1 214 ? -14.975 6.125 -11.962 1.00 87.75 214 ASP A CA 1
ATOM 1678 C C . ASP A 1 214 ? -14.687 6.385 -13.449 1.00 87.75 214 ASP A C 1
ATOM 1680 O O . ASP A 1 214 ? -15.165 7.383 -13.992 1.00 87.75 214 ASP A O 1
ATOM 1684 N N . ALA A 1 215 ? -13.963 5.486 -14.125 1.00 87.25 215 ALA A N 1
ATOM 1685 C CA . ALA A 1 215 ? -13.5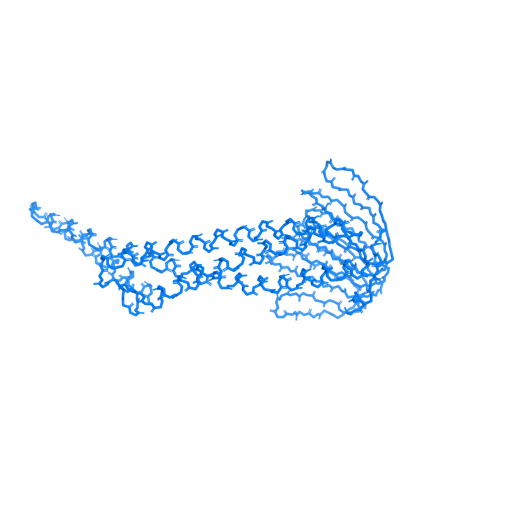17 5.722 -15.487 1.00 87.25 215 ALA A CA 1
ATOM 1686 C C . ALA A 1 215 ? -14.651 5.596 -16.520 1.00 87.25 215 ALA A C 1
ATOM 1688 O O . ALA A 1 215 ? -15.339 4.576 -16.632 1.00 87.25 215 ALA A O 1
ATOM 1689 N N . GLU A 1 216 ? -14.777 6.612 -17.369 1.00 93.94 216 GLU A N 1
ATOM 1690 C CA . GLU A 1 216 ? -15.564 6.580 -18.597 1.00 93.94 216 GLU A CA 1
ATOM 1691 C C . GLU A 1 216 ? -14.685 6.071 -19.747 1.00 93.94 216 GLU A C 1
ATOM 1693 O O . GLU A 1 216 ? -13.658 6.664 -20.079 1.00 93.94 216 GLU A O 1
ATOM 1698 N N . ILE A 1 217 ? -15.074 4.940 -20.346 1.00 93.88 217 ILE A N 1
ATOM 1699 C CA . ILE A 1 217 ? -14.291 4.250 -21.380 1.00 93.88 217 ILE A CA 1
ATOM 1700 C C . ILE A 1 217 ? -15.144 4.072 -22.637 1.00 93.88 217 ILE A C 1
ATOM 1702 O O . ILE A 1 217 ? -16.097 3.289 -22.653 1.00 93.88 217 ILE A O 1
ATOM 1706 N N . GLU A 1 218 ? -14.736 4.717 -23.725 1.00 95.88 218 GLU A N 1
ATOM 1707 C CA . GLU A 1 218 ? -15.297 4.520 -25.058 1.00 95.88 218 GLU A CA 1
ATOM 1708 C C . GLU A 1 218 ? -14.245 3.902 -25.978 1.00 95.88 218 GLU A C 1
ATOM 1710 O O . GLU A 1 218 ? -13.144 4.422 -26.119 1.00 95.88 218 GLU A O 1
ATOM 1715 N N . VAL A 1 219 ? -14.569 2.780 -26.625 1.00 94.94 219 VAL A N 1
ATOM 1716 C CA . VAL A 1 219 ? -13.656 2.093 -27.551 1.00 94.94 219 VAL A CA 1
ATOM 1717 C C . VAL A 1 219 ? -14.368 1.825 -28.866 1.00 94.94 219 VAL A C 1
ATOM 1719 O O . VAL A 1 219 ? -15.469 1.271 -28.886 1.00 94.94 219 VAL A O 1
ATOM 1722 N N . THR A 1 220 ? -13.724 2.177 -29.976 1.00 93.56 220 THR A N 1
ATOM 1723 C CA . THR A 1 220 ? -14.204 1.897 -31.331 1.00 93.56 220 THR A CA 1
ATOM 1724 C C . THR A 1 220 ? -13.141 1.153 -32.132 1.00 93.56 220 THR A C 1
ATOM 1726 O O . THR A 1 220 ? -11.952 1.404 -31.972 1.00 93.56 220 THR A O 1
ATOM 1729 N N . GLY A 1 221 ? -13.560 0.226 -32.996 1.00 90.00 221 GLY A N 1
ATOM 1730 C CA . GLY A 1 221 ? -12.656 -0.564 -33.838 1.00 90.00 221 GLY A CA 1
ATOM 1731 C C . GLY A 1 221 ? -12.755 -2.069 -33.602 1.00 90.00 221 GLY A C 1
ATOM 1732 O O . GLY A 1 221 ? -13.775 -2.573 -33.126 1.00 90.00 221 GLY A O 1
ATOM 1733 N N . ASN A 1 222 ? -11.703 -2.790 -33.983 1.00 85.81 222 ASN A N 1
ATOM 1734 C CA . ASN A 1 222 ? -11.603 -4.240 -33.871 1.00 85.81 222 ASN A CA 1
ATOM 1735 C C . ASN A 1 222 ? -10.814 -4.639 -32.615 1.00 85.81 222 ASN A C 1
ATOM 1737 O O . ASN A 1 222 ? -9.902 -3.939 -32.181 1.00 85.81 222 ASN A O 1
ATOM 1741 N N . GLY A 1 223 ? -11.162 -5.788 -32.036 1.00 89.56 223 GLY A N 1
ATOM 1742 C CA . GLY A 1 223 ? -10.472 -6.359 -30.882 1.00 89.56 223 GLY A CA 1
ATOM 1743 C C . GLY A 1 223 ? -11.395 -7.217 -30.023 1.00 89.56 223 GLY A C 1
ATOM 1744 O O . GLY A 1 223 ? -12.619 -7.136 -30.115 1.00 89.56 223 GLY A O 1
ATOM 1745 N N . THR A 1 224 ? -10.809 -8.064 -29.179 1.00 93.31 224 THR A N 1
ATOM 1746 C CA . THR A 1 224 ? -11.559 -8.882 -28.213 1.00 93.31 224 THR A CA 1
ATOM 1747 C C . THR A 1 224 ? -11.432 -8.284 -26.820 1.00 93.31 224 THR A C 1
ATOM 1749 O O . THR A 1 224 ? -10.339 -8.301 -26.249 1.00 93.31 224 THR A O 1
ATOM 1752 N N . ARG A 1 225 ? -12.546 -7.791 -26.265 1.00 95.31 225 ARG A N 1
ATOM 1753 C CA . ARG A 1 225 ? -12.628 -7.337 -24.871 1.00 95.31 225 ARG A CA 1
ATOM 1754 C C . ARG A 1 225 ? -12.664 -8.542 -23.931 1.00 95.31 225 ARG A C 1
ATOM 1756 O O . ARG A 1 225 ? -13.501 -9.426 -24.086 1.00 95.31 225 ARG A O 1
ATOM 1763 N N . THR A 1 226 ? -11.779 -8.552 -22.945 1.00 93.88 226 THR A N 1
ATOM 1764 C CA . THR A 1 226 ? -11.755 -9.498 -21.826 1.00 93.88 226 THR A CA 1
ATOM 1765 C C . THR A 1 226 ? -11.659 -8.706 -20.533 1.00 93.88 226 THR A C 1
ATOM 1767 O O . THR A 1 226 ? -10.925 -7.725 -20.470 1.00 93.88 226 THR A O 1
ATOM 1770 N N . GLU A 1 227 ? -12.387 -9.133 -19.513 1.00 90.88 227 GLU A N 1
ATOM 1771 C CA . GLU A 1 227 ? -12.326 -8.552 -18.175 1.00 90.88 227 GLU A CA 1
ATOM 1772 C C . GLU A 1 227 ? -11.622 -9.537 -17.247 1.00 90.88 227 GLU A C 1
ATOM 1774 O O . GLU A 1 227 ? -11.868 -10.745 -17.314 1.00 90.88 227 GLU A O 1
ATOM 1779 N N . MET A 1 228 ? -10.689 -9.031 -16.452 1.00 84.44 228 MET A N 1
ATOM 1780 C CA . MET A 1 228 ? -9.902 -9.810 -15.504 1.00 84.44 228 MET A CA 1
ATOM 1781 C C . MET A 1 228 ? -10.543 -9.770 -14.112 1.00 84.44 228 MET A C 1
ATOM 1783 O O . MET A 1 228 ? -11.397 -8.936 -13.823 1.00 84.44 228 MET A O 1
ATOM 1787 N N . ASN A 1 229 ? -10.129 -10.685 -13.232 1.00 74.25 229 ASN A N 1
ATOM 1788 C CA . ASN A 1 229 ? -10.695 -10.803 -11.880 1.00 74.25 229 ASN A CA 1
ATOM 1789 C C . ASN A 1 229 ? -10.443 -9.569 -10.995 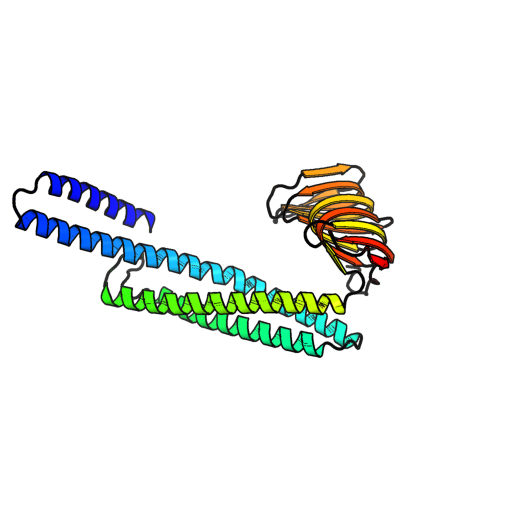1.00 74.25 229 ASN A C 1
ATOM 1791 O O . ASN A 1 229 ? -11.121 -9.403 -9.987 1.00 74.25 229 ASN A O 1
ATOM 1795 N N . ASP A 1 230 ? -9.459 -8.742 -11.346 1.00 74.94 230 ASP A N 1
ATOM 1796 C CA . ASP A 1 230 ? -9.075 -7.517 -10.642 1.00 74.94 230 ASP A CA 1
ATOM 1797 C C . ASP A 1 230 ? -9.781 -6.258 -11.184 1.00 74.94 230 ASP A C 1
ATOM 1799 O O . ASP A 1 230 ? -9.447 -5.153 -10.772 1.00 74.94 230 ASP A O 1
ATOM 1803 N N . GLY A 1 231 ? -10.746 -6.412 -12.102 1.00 75.88 231 GLY A N 1
ATOM 1804 C CA . GLY A 1 231 ? -11.453 -5.297 -12.742 1.00 75.88 231 GLY A CA 1
ATOM 1805 C C . GLY A 1 231 ? -10.730 -4.709 -13.958 1.00 75.88 231 GLY A C 1
ATOM 1806 O O . GLY A 1 231 ? -11.290 -3.862 -14.651 1.00 75.88 231 GLY A O 1
ATOM 1807 N N . THR A 1 232 ? -9.524 -5.186 -14.284 1.00 87.25 232 THR A N 1
ATOM 1808 C CA . THR A 1 232 ? -8.782 -4.733 -15.464 1.00 87.25 232 THR A CA 1
ATOM 1809 C C . THR A 1 232 ? -9.477 -5.172 -16.754 1.00 87.25 232 THR A C 1
ATOM 1811 O O . THR A 1 232 ? -9.814 -6.346 -16.947 1.00 87.25 232 THR A O 1
ATOM 1814 N N . VAL A 1 233 ? -9.627 -4.243 -17.697 1.00 92.62 233 VAL A N 1
ATOM 1815 C CA . VAL A 1 233 ? -10.176 -4.498 -19.032 1.00 92.62 233 VAL A CA 1
ATOM 1816 C C . VAL A 1 233 ? -9.045 -4.591 -20.049 1.00 92.62 233 VAL A C 1
ATOM 1818 O O . VAL A 1 233 ? -8.214 -3.695 -20.168 1.00 92.62 233 VAL A O 1
ATOM 1821 N N . LYS A 1 234 ? -9.032 -5.667 -20.836 1.00 95.12 234 LYS A N 1
ATOM 1822 C CA . LYS A 1 234 ? -8.041 -5.924 -21.885 1.00 95.12 234 LYS A CA 1
ATOM 1823 C C . LYS A 1 234 ? -8.710 -6.067 -23.249 1.00 95.12 234 LYS A C 1
ATOM 1825 O O . LYS A 1 234 ? -9.588 -6.908 -23.423 1.00 95.12 234 LYS A O 1
ATOM 1830 N N . TYR A 1 235 ? -8.230 -5.330 -24.242 1.00 96.00 235 TYR A N 1
ATOM 1831 C CA . TYR A 1 235 ? -8.596 -5.453 -25.651 1.00 96.00 235 TYR A CA 1
ATOM 1832 C C . TYR A 1 235 ? -7.439 -6.095 -26.417 1.00 96.00 235 TYR A C 1
ATOM 1834 O O . TYR A 1 235 ? -6.412 -5.465 -26.659 1.00 96.00 235 TYR A O 1
ATOM 1842 N N . SER A 1 236 ? -7.588 -7.370 -26.780 1.00 94.31 236 SER A N 1
ATOM 1843 C CA . SER A 1 236 ? -6.570 -8.110 -27.544 1.00 94.31 236 SER A CA 1
ATOM 1844 C C . SER A 1 236 ? -6.823 -7.994 -29.047 1.00 94.31 236 SER A C 1
ATOM 1846 O O . SER A 1 236 ? -7.956 -8.198 -29.486 1.00 94.31 236 SER A O 1
ATOM 1848 N N . GLY A 1 237 ? -5.778 -7.708 -29.830 1.00 92.62 237 GLY A N 1
ATOM 1849 C CA . GLY A 1 237 ? -5.914 -7.433 -31.265 1.00 92.62 237 GLY A CA 1
ATOM 1850 C C . GLY A 1 237 ? -6.590 -6.088 -31.532 1.00 92.62 237 GLY A C 1
ATOM 1851 O O . GLY A 1 237 ? -7.406 -5.995 -32.441 1.00 92.62 237 GLY A O 1
ATOM 1852 N N . PHE A 1 238 ? -6.303 -5.099 -30.684 1.00 95.44 238 PHE A N 1
ATOM 1853 C CA . PHE A 1 238 ? -6.835 -3.746 -30.767 1.00 95.44 238 PHE A CA 1
ATOM 1854 C C . PHE A 1 238 ? -6.362 -3.059 -32.055 1.00 95.44 238 PHE A C 1
ATOM 1856 O O . PHE A 1 238 ? -5.160 -2.932 -32.280 1.00 95.44 238 PHE A O 1
ATOM 1863 N N . ASP A 1 239 ? -7.321 -2.650 -32.879 1.00 96.25 239 ASP A N 1
ATOM 1864 C CA . ASP A 1 239 ? -7.153 -1.885 -34.119 1.00 96.25 239 ASP A CA 1
ATOM 1865 C C . ASP A 1 239 ? -8.300 -0.873 -34.181 1.00 96.25 239 ASP A C 1
ATOM 1867 O O . ASP A 1 239 ? -9.438 -1.225 -34.514 1.00 96.25 239 ASP A O 1
ATOM 1871 N N . GLY A 1 240 ? -8.042 0.355 -33.741 1.00 95.94 240 GLY A N 1
ATOM 1872 C CA . GLY A 1 240 ? -9.101 1.320 -33.488 1.00 95.94 240 GLY A CA 1
ATOM 1873 C C . GLY A 1 240 ? -8.683 2.502 -32.627 1.00 95.94 240 GLY A C 1
ATOM 1874 O O . GLY A 1 240 ? -7.501 2.823 -32.513 1.00 95.94 240 GLY A O 1
ATOM 1875 N N . THR A 1 241 ? -9.679 3.153 -32.028 1.00 97.19 241 THR A N 1
ATOM 1876 C CA . THR A 1 241 ? -9.514 4.304 -31.135 1.00 97.19 241 THR A CA 1
ATOM 1877 C C . THR A 1 241 ? -10.157 4.030 -29.780 1.00 97.19 241 THR A C 1
ATOM 1879 O O . THR A 1 241 ? -11.134 3.286 -29.677 1.00 97.19 241 THR A O 1
ATOM 1882 N N . ALA A 1 242 ? -9.614 4.636 -28.733 1.00 97.25 242 ALA A N 1
ATOM 1883 C CA . ALA A 1 242 ? -10.195 4.627 -27.407 1.00 97.25 242 ALA A CA 1
ATOM 1884 C C . ALA A 1 242 ? -10.082 6.009 -26.761 1.00 97.25 242 ALA A C 1
ATOM 1886 O O . ALA A 1 242 ? -9.043 6.664 -26.866 1.00 97.25 242 ALA A O 1
ATOM 1887 N N . THR A 1 243 ? -11.147 6.407 -26.075 1.00 97.31 243 THR A N 1
ATOM 1888 C CA . THR A 1 243 ? -11.213 7.587 -25.217 1.00 97.31 243 THR A CA 1
ATOM 1889 C C . THR A 1 243 ? -11.454 7.111 -23.790 1.00 97.31 243 THR A C 1
ATOM 1891 O O . THR A 1 243 ? -12.375 6.332 -23.544 1.00 97.31 243 THR A O 1
ATOM 1894 N N . ILE A 1 244 ? -10.586 7.523 -22.870 1.00 97.38 244 ILE A N 1
ATOM 1895 C CA . ILE A 1 244 ? -10.607 7.114 -21.467 1.00 97.38 244 ILE A CA 1
ATOM 1896 C C . ILE A 1 244 ? -10.491 8.367 -20.605 1.00 97.38 244 ILE A C 1
ATOM 1898 O O . ILE A 1 244 ? -9.533 9.112 -20.768 1.00 97.38 244 ILE A O 1
ATOM 1902 N N . SER A 1 245 ? -11.428 8.575 -19.688 1.00 95.19 245 SER A N 1
ATOM 1903 C CA . SER A 1 245 ? -11.407 9.666 -18.707 1.00 95.19 245 SER A CA 1
ATOM 1904 C C . SER A 1 245 ? -11.658 9.082 -17.326 1.00 95.19 245 SER A C 1
ATOM 1906 O O . SER A 1 245 ? -12.660 8.398 -17.150 1.00 95.19 245 SER A O 1
ATOM 1908 N N . GLY A 1 246 ? -10.797 9.343 -16.347 1.00 89.31 246 GLY A N 1
ATOM 1909 C CA . GLY A 1 246 ? -11.000 8.850 -14.981 1.00 89.31 246 GLY A CA 1
ATOM 1910 C C . GLY A 1 246 ? -9.892 9.246 -14.014 1.00 89.31 246 GLY A C 1
ATOM 1911 O O . GLY A 1 246 ? -8.875 9.824 -14.417 1.00 89.31 246 GLY A O 1
ATOM 1912 N N . SER A 1 247 ? -10.096 8.909 -12.742 1.00 87.00 247 SER A N 1
ATOM 1913 C CA . SER A 1 247 ? -9.133 9.121 -11.659 1.00 87.00 247 SER A CA 1
ATOM 1914 C C . SER A 1 247 ? -8.407 7.816 -11.348 1.00 87.00 247 SER A C 1
ATOM 1916 O O . SER A 1 247 ? -8.975 6.735 -11.469 1.00 87.00 247 SER A O 1
ATOM 1918 N N . SER A 1 248 ? -7.136 7.892 -10.944 1.00 85.44 248 SER A N 1
ATOM 1919 C CA . SER A 1 248 ? -6.345 6.712 -10.567 1.00 85.44 248 SER A CA 1
ATOM 1920 C C . SER A 1 248 ? -6.440 5.587 -11.615 1.00 85.44 248 SER A C 1
ATOM 1922 O O . SER A 1 248 ? -6.650 4.416 -11.298 1.00 85.44 248 SER A O 1
ATOM 1924 N N . ILE A 1 249 ? -6.304 5.941 -12.898 1.00 90.19 249 ILE A N 1
ATOM 1925 C CA . ILE A 1 249 ? -6.341 4.976 -14.000 1.00 90.19 249 ILE A CA 1
ATOM 1926 C C . ILE A 1 249 ? -4.928 4.599 -14.432 1.00 90.19 249 ILE A C 1
ATOM 1928 O O . ILE A 1 249 ? -4.005 5.415 -14.410 1.00 90.19 249 ILE A O 1
ATOM 1932 N N . THR A 1 250 ? -4.753 3.362 -14.890 1.00 91.69 250 THR A N 1
ATOM 1933 C CA . THR A 1 250 ? -3.560 2.917 -15.615 1.00 91.69 250 THR A CA 1
ATOM 1934 C C . THR A 1 250 ? -3.964 2.419 -16.994 1.00 91.69 250 THR A C 1
ATOM 1936 O O . THR A 1 250 ? -4.663 1.417 -17.124 1.00 91.69 250 THR A O 1
ATOM 1939 N N . VAL A 1 251 ? -3.452 3.071 -18.039 1.00 95.25 251 VAL A N 1
ATOM 1940 C CA . VAL A 1 251 ? -3.657 2.669 -19.434 1.00 95.25 251 VAL A CA 1
ATOM 1941 C C . VAL A 1 251 ? -2.334 2.217 -20.033 1.00 95.25 251 VAL A C 1
ATOM 1943 O O . VAL A 1 251 ? -1.326 2.916 -19.962 1.00 95.25 251 VAL A O 1
ATOM 1946 N N . THR A 1 252 ? -2.322 1.023 -20.618 1.00 96.19 252 THR A N 1
ATOM 1947 C CA . THR A 1 252 ? -1.173 0.478 -21.343 1.00 96.19 252 THR A CA 1
ATOM 1948 C C . THR A 1 252 ? -1.586 0.091 -22.752 1.00 96.19 252 THR A C 1
ATOM 1950 O O . THR A 1 252 ? -2.469 -0.743 -22.920 1.00 96.19 252 THR A O 1
ATOM 1953 N N . ILE A 1 253 ? -0.909 0.640 -23.757 1.00 96.56 253 ILE A N 1
ATOM 1954 C CA . ILE A 1 253 ? -1.015 0.221 -25.156 1.00 96.56 253 ILE A CA 1
ATOM 1955 C C . ILE A 1 253 ? 0.325 -0.374 -25.587 1.00 96.56 253 ILE A C 1
ATOM 1957 O O . ILE A 1 253 ? 1.368 0.249 -25.413 1.00 96.56 253 ILE A O 1
ATOM 1961 N N . ASN A 1 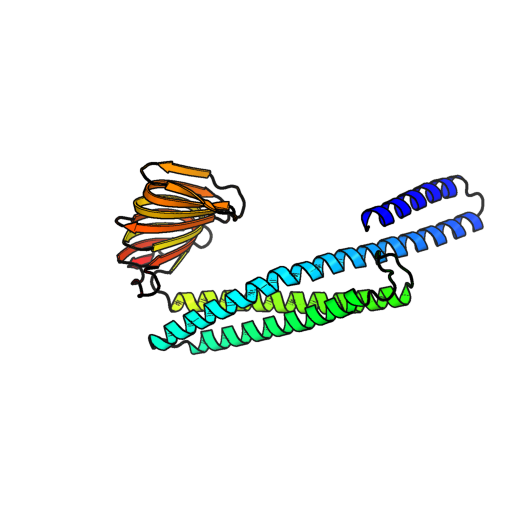254 ? 0.307 -1.595 -26.119 1.00 95.62 254 ASN A N 1
ATOM 1962 C CA . ASN A 1 254 ? 1.453 -2.200 -26.796 1.00 95.62 254 ASN A CA 1
ATOM 1963 C C . ASN A 1 254 ? 1.056 -2.538 -28.230 1.00 95.62 254 ASN A C 1
ATOM 1965 O O . ASN A 1 254 ? 0.131 -3.330 -28.415 1.00 95.62 254 ASN A O 1
ATOM 1969 N N . GLY A 1 255 ? 1.708 -1.951 -29.226 1.00 94.12 255 GLY A N 1
ATOM 1970 C CA . GLY A 1 255 ? 1.285 -2.094 -30.611 1.00 94.12 255 GLY A CA 1
ATOM 1971 C C . GLY A 1 255 ? 2.034 -1.230 -31.616 1.00 94.12 255 GLY A C 1
ATOM 1972 O O . GLY A 1 255 ? 3.054 -0.610 -31.311 1.00 94.12 255 GLY A O 1
ATOM 1973 N N . ASP A 1 256 ? 1.480 -1.199 -32.821 1.00 94.69 256 ASP A N 1
ATOM 1974 C CA . ASP A 1 256 ? 1.998 -0.466 -33.969 1.00 94.69 256 ASP A CA 1
ATOM 1975 C C . ASP A 1 256 ? 1.098 0.718 -34.330 1.00 94.69 256 ASP A C 1
ATOM 1977 O O . ASP A 1 256 ? -0.130 0.662 -34.191 1.00 94.69 256 ASP A O 1
ATOM 1981 N N . ASP A 1 257 ? 1.732 1.760 -34.867 1.00 95.69 257 ASP A N 1
ATOM 1982 C CA . ASP A 1 257 ? 1.114 3.013 -35.302 1.00 95.69 257 ASP A CA 1
ATOM 1983 C C . ASP A 1 257 ? 0.286 3.656 -34.183 1.00 95.69 257 ASP A C 1
ATOM 1985 O O . ASP A 1 257 ? -0.869 4.034 -34.374 1.00 95.69 257 ASP A O 1
ATOM 1989 N N . ILE A 1 258 ? 0.875 3.699 -32.984 1.00 97.69 258 ILE A N 1
ATOM 1990 C CA . ILE A 1 258 ? 0.267 4.305 -31.808 1.00 97.69 258 ILE A CA 1
ATOM 1991 C C . ILE A 1 258 ? 0.307 5.815 -31.984 1.00 97.69 258 ILE A C 1
ATOM 1993 O O . ILE A 1 258 ? 1.388 6.395 -32.072 1.00 97.69 258 ILE A O 1
ATOM 1997 N N . GLU A 1 259 ? -0.862 6.437 -31.937 1.00 97.94 259 GLU A N 1
ATOM 1998 C CA . GLU A 1 259 ? -1.029 7.873 -31.733 1.00 97.94 259 GLU A CA 1
ATOM 1999 C C . GLU A 1 259 ? -1.744 8.071 -30.402 1.00 97.94 259 GLU A C 1
ATOM 2001 O O . GLU A 1 259 ? -2.802 7.483 -30.165 1.00 97.94 259 GLU A O 1
ATOM 2006 N N . LEU A 1 260 ? -1.157 8.874 -29.521 1.00 96.69 260 LEU A N 1
ATOM 2007 C CA . LEU A 1 260 ? -1.655 9.080 -28.172 1.00 96.69 260 LEU A CA 1
ATOM 2008 C C . LEU A 1 260 ? -1.625 10.559 -27.801 1.00 96.69 260 LEU A C 1
ATOM 2010 O O . LEU A 1 260 ? -0.602 11.224 -27.964 1.00 96.69 260 LEU A O 1
ATOM 2014 N N . THR A 1 261 ? -2.731 11.034 -27.239 1.00 96.62 261 THR A N 1
ATOM 2015 C CA . THR A 1 261 ? -2.839 12.313 -26.541 1.00 96.62 261 THR A CA 1
ATOM 2016 C C . THR A 1 261 ? -3.355 12.048 -25.134 1.00 96.62 261 THR A C 1
ATOM 2018 O O . THR A 1 261 ? -4.337 11.336 -24.964 1.00 96.62 261 THR A O 1
ATOM 2021 N N . ALA A 1 262 ? -2.694 12.600 -24.123 1.00 94.56 262 ALA A N 1
ATOM 2022 C CA . ALA A 1 262 ? -3.159 12.556 -22.744 1.00 94.56 262 ALA A CA 1
ATOM 2023 C C . ALA A 1 262 ? -3.085 13.949 -22.120 1.00 94.56 262 ALA A C 1
ATOM 2025 O O . ALA A 1 262 ? -2.092 14.658 -22.309 1.00 94.56 262 ALA A O 1
ATOM 2026 N N . GLU A 1 263 ? -4.113 14.320 -21.369 1.00 93.88 263 GLU A N 1
ATOM 2027 C CA . GLU A 1 263 ? -4.188 15.547 -20.584 1.00 93.88 263 GLU A CA 1
ATOM 2028 C C . GLU A 1 263 ? -4.561 15.208 -19.140 1.00 93.88 263 GLU A C 1
ATOM 2030 O O . GLU A 1 263 ? -5.471 14.426 -18.900 1.00 93.88 263 GLU A O 1
ATOM 2035 N N . GLY A 1 264 ? -3.838 15.763 -18.168 1.00 90.00 264 GLY A N 1
ATOM 2036 C CA . GLY A 1 264 ? -4.133 15.550 -16.749 1.00 90.00 264 GLY A CA 1
ATOM 2037 C C . GLY A 1 264 ? -2.885 15.477 -15.879 1.00 90.00 264 GLY A C 1
ATOM 2038 O O . GLY A 1 264 ? -1.816 15.958 -16.267 1.00 90.00 264 GLY A O 1
ATOM 2039 N N . SER A 1 265 ? -3.015 14.898 -14.688 1.00 85.88 265 SER A N 1
ATOM 2040 C CA . SER A 1 265 ? -1.898 14.676 -13.765 1.00 85.88 265 SER A CA 1
ATOM 2041 C C . SER A 1 265 ? -1.514 13.214 -13.715 1.00 85.88 265 SER A C 1
ATOM 2043 O O . SER A 1 265 ? -2.352 12.361 -13.449 1.00 85.88 265 SER A O 1
ATOM 2045 N N . GLY A 1 266 ? -0.231 12.914 -13.896 1.00 86.44 266 GLY A N 1
ATOM 2046 C CA . GLY A 1 266 ? 0.209 11.529 -13.898 1.00 86.44 266 GLY A CA 1
ATOM 2047 C C . GLY A 1 266 ? 1.643 11.331 -14.349 1.00 86.44 266 GLY A C 1
ATOM 2048 O O . GLY A 1 266 ? 2.475 12.236 -14.335 1.00 86.44 266 GLY A O 1
ATOM 2049 N N . SER A 1 267 ? 1.941 10.111 -14.769 1.00 86.31 267 SER A N 1
ATOM 2050 C CA . SER A 1 267 ? 3.231 9.747 -15.339 1.00 86.31 267 SER A CA 1
ATOM 2051 C C . SER A 1 267 ? 3.048 8.842 -16.544 1.00 86.31 267 SER A C 1
ATOM 2053 O O . SER A 1 267 ? 2.096 8.067 -16.607 1.00 86.31 267 SER A O 1
ATOM 2055 N N . ALA A 1 268 ? 3.977 8.934 -17.490 1.00 89.31 268 ALA A N 1
ATOM 2056 C CA . ALA A 1 268 ? 4.021 8.072 -18.655 1.00 89.31 268 ALA A CA 1
ATOM 2057 C C . ALA A 1 268 ? 5.410 7.461 -18.837 1.00 89.31 268 ALA A C 1
ATOM 2059 O O . ALA A 1 268 ? 6.437 8.064 -18.514 1.00 89.31 268 ALA A O 1
ATOM 2060 N N . VAL A 1 269 ? 5.442 6.259 -19.392 1.00 88.88 269 VAL A N 1
ATOM 2061 C CA . VAL A 1 269 ? 6.656 5.569 -19.819 1.00 88.88 269 VAL A CA 1
ATOM 2062 C C . VAL A 1 269 ? 6.438 5.097 -21.247 1.00 88.88 269 VAL A C 1
ATOM 2064 O O . VAL A 1 269 ? 5.487 4.364 -21.517 1.00 88.88 269 VAL A O 1
ATOM 2067 N N . LEU A 1 270 ? 7.319 5.521 -22.153 1.00 91.81 270 LEU A N 1
ATOM 2068 C CA . LEU A 1 270 ? 7.258 5.191 -23.574 1.00 91.81 270 LEU A CA 1
ATOM 2069 C C . LEU A 1 270 ? 8.504 4.409 -23.980 1.00 91.81 270 LEU A C 1
ATOM 2071 O O . LEU A 1 270 ? 9.622 4.921 -23.871 1.00 91.81 270 LEU A O 1
ATOM 2075 N N . LYS A 1 271 ? 8.308 3.185 -24.470 1.00 89.25 271 LYS A N 1
ATOM 2076 C CA . LYS A 1 271 ? 9.369 2.299 -24.955 1.00 89.25 271 LYS A CA 1
ATOM 2077 C C . LYS A 1 271 ? 9.068 1.810 -26.368 1.00 89.25 271 LYS A C 1
ATOM 2079 O O . LYS A 1 271 ? 7.970 1.344 -26.638 1.00 89.25 271 LYS A O 1
ATOM 2084 N N . GLY A 1 272 ? 10.047 1.854 -27.257 1.00 90.00 272 GLY A N 1
ATOM 2085 C CA . GLY A 1 272 ? 9.961 1.419 -28.642 1.00 90.00 272 GLY A CA 1
ATOM 2086 C C . GLY A 1 272 ? 10.571 2.440 -29.594 1.00 90.00 272 GLY A C 1
ATOM 2087 O O . GLY A 1 272 ? 11.552 3.111 -29.280 1.00 90.00 272 GLY A O 1
ATOM 2088 N N . ASN A 1 273 ? 9.982 2.546 -30.777 1.00 90.81 273 ASN A N 1
ATOM 2089 C CA . ASN A 1 273 ? 10.423 3.440 -31.835 1.00 90.81 273 ASN A CA 1
ATOM 2090 C C . ASN A 1 273 ? 9.367 4.518 -32.048 1.00 90.81 273 ASN A C 1
ATOM 2092 O O . ASN A 1 273 ? 8.352 4.276 -32.695 1.00 90.81 273 ASN A O 1
ATOM 2096 N N . GLY A 1 274 ? 9.613 5.713 -31.524 1.00 92.88 274 GLY A N 1
ATOM 2097 C CA . GLY A 1 274 ? 8.661 6.809 -31.616 1.00 92.88 274 GLY A CA 1
ATOM 2098 C C . GLY A 1 274 ? 9.216 8.116 -31.087 1.00 92.88 274 GLY A C 1
ATOM 2099 O O . GLY A 1 274 ? 10.359 8.194 -30.629 1.00 92.88 274 GLY A O 1
ATOM 2100 N N . THR A 1 275 ? 8.381 9.146 -31.131 1.00 93.06 275 THR A N 1
ATOM 2101 C CA . THR A 1 275 ? 8.665 10.448 -30.525 1.00 93.06 275 THR A CA 1
ATOM 2102 C C . THR A 1 275 ? 7.524 10.870 -29.620 1.00 93.06 275 THR A C 1
ATOM 2104 O O . THR A 1 275 ? 6.387 10.428 -29.786 1.00 93.06 275 THR A O 1
ATOM 2107 N N . TYR A 1 276 ? 7.827 11.718 -28.647 1.00 94.19 276 TYR A N 1
ATOM 2108 C CA . TYR A 1 276 ? 6.815 12.333 -27.806 1.00 94.19 276 TYR A CA 1
ATOM 2109 C C . TYR A 1 276 ? 7.125 13.803 -27.554 1.00 94.19 276 TYR A C 1
ATOM 2111 O O . TYR A 1 276 ? 8.280 14.240 -27.612 1.00 94.19 276 TYR A O 1
ATOM 2119 N N . THR A 1 277 ? 6.071 14.556 -27.263 1.00 93.06 277 THR A N 1
ATOM 2120 C CA . THR A 1 277 ? 6.135 15.921 -26.754 1.00 93.06 277 THR A CA 1
ATOM 2121 C C . THR A 1 277 ? 5.326 15.993 -25.468 1.00 93.06 277 THR A C 1
ATOM 2123 O O . THR A 1 277 ? 4.148 15.650 -25.466 1.00 93.06 277 THR A O 1
ATOM 2126 N N . ALA A 1 278 ? 5.956 16.436 -24.386 1.00 90.31 278 ALA A N 1
ATOM 2127 C CA . ALA A 1 278 ? 5.336 16.591 -23.079 1.00 90.31 278 ALA A CA 1
ATOM 2128 C C . ALA A 1 278 ? 5.419 18.048 -22.627 1.00 90.31 278 ALA A C 1
ATOM 2130 O O . ALA A 1 278 ? 6.491 18.649 -22.682 1.00 90.31 278 ALA A O 1
ATOM 2131 N N . THR A 1 279 ? 4.309 18.609 -22.159 1.00 87.69 279 THR A N 1
ATOM 2132 C CA . THR A 1 279 ? 4.240 19.972 -21.625 1.00 87.69 279 THR A CA 1
ATOM 2133 C C . THR A 1 279 ? 3.581 19.938 -20.246 1.00 87.69 279 THR A C 1
ATOM 2135 O O . THR A 1 279 ? 2.353 19.902 -20.170 1.00 87.69 279 THR A O 1
ATOM 2138 N N . PRO A 1 280 ? 4.371 19.926 -19.157 1.00 79.75 280 PRO A N 1
ATOM 2139 C CA . PRO A 1 280 ? 3.853 20.087 -17.798 1.00 79.75 280 PRO A CA 1
ATOM 2140 C C . PRO A 1 280 ? 3.325 21.514 -17.577 1.00 79.75 280 PRO A C 1
ATOM 2142 O O . PRO A 1 280 ? 3.905 22.461 -18.117 1.00 79.75 280 PRO A O 1
ATOM 2145 N N . ASP A 1 281 ? 2.288 21.695 -16.757 1.00 74.31 281 ASP A N 1
ATOM 2146 C CA . ASP A 1 281 ? 1.776 23.021 -16.390 1.00 74.31 281 ASP A CA 1
ATOM 2147 C C . ASP A 1 281 ? 2.855 23.851 -15.676 1.00 74.31 281 ASP A C 1
ATOM 2149 O O . ASP A 1 281 ? 3.568 23.383 -14.783 1.00 74.31 281 ASP A O 1
ATOM 2153 N N . GLY A 1 282 ? 3.049 25.084 -16.150 1.00 67.56 282 GLY A N 1
ATOM 2154 C CA . GLY A 1 282 ? 4.149 25.964 -15.738 1.00 67.56 282 GLY A CA 1
ATOM 2155 C C . GLY A 1 282 ? 5.568 25.469 -16.080 1.00 67.56 282 GLY A C 1
ATOM 2156 O O . GLY A 1 282 ? 6.542 26.111 -15.677 1.00 67.56 282 GLY A O 1
ATOM 2157 N N . GLY A 1 283 ? 5.710 24.353 -16.804 1.00 69.12 283 GLY A N 1
ATOM 2158 C CA . GLY A 1 283 ? 6.982 23.733 -17.182 1.00 69.12 283 GLY A CA 1
ATOM 2159 C C . GLY A 1 283 ? 7.450 24.069 -18.602 1.00 69.12 283 GLY A C 1
ATOM 2160 O O . GLY A 1 283 ? 6.746 24.686 -19.398 1.00 69.12 283 GLY A O 1
ATOM 2161 N N . GLN A 1 284 ? 8.675 23.654 -18.943 1.00 76.81 284 GLN A N 1
ATOM 2162 C CA . GLN A 1 284 ? 9.148 23.699 -20.330 1.00 76.81 284 GLN A CA 1
ATOM 2163 C C . GLN A 1 284 ? 8.640 22.485 -21.103 1.00 76.81 284 GLN A C 1
ATOM 2165 O O . GLN A 1 284 ? 8.722 21.357 -20.617 1.00 76.81 284 GLN A O 1
ATOM 2170 N N . THR A 1 285 ? 8.192 22.713 -22.337 1.00 85.81 285 THR A N 1
ATOM 2171 C CA . THR A 1 285 ? 7.894 21.635 -23.278 1.00 85.81 285 THR A CA 1
ATOM 2172 C C . THR A 1 285 ? 9.154 20.824 -23.572 1.00 85.81 285 THR A C 1
ATOM 2174 O O . THR A 1 285 ? 10.173 21.360 -24.012 1.00 85.81 285 THR A O 1
ATOM 2177 N N . MET A 1 286 ? 9.065 19.516 -23.370 1.00 85.06 286 MET A N 1
ATOM 2178 C CA . MET A 1 286 ? 10.107 18.545 -23.671 1.00 85.06 286 MET A CA 1
ATOM 2179 C C . MET A 1 286 ? 9.716 17.765 -24.921 1.00 85.06 286 MET A C 1
ATOM 2181 O O . MET A 1 286 ? 8.595 17.274 -25.019 1.00 85.06 286 MET A O 1
ATOM 2185 N N . LYS A 1 287 ? 10.648 17.609 -25.862 1.00 90.06 287 LYS A N 1
ATOM 2186 C CA . LYS A 1 287 ? 10.480 16.744 -27.033 1.00 90.06 287 LYS A CA 1
ATOM 2187 C C . LYS A 1 287 ? 11.625 15.746 -27.085 1.00 90.06 287 LYS A C 1
ATOM 2189 O O . LYS A 1 287 ? 12.783 16.156 -27.031 1.00 90.06 287 LYS A O 1
ATOM 2194 N N . SER A 1 288 ? 11.309 14.460 -27.191 1.00 88.81 288 SER A N 1
ATOM 2195 C CA . SER A 1 288 ? 12.316 13.396 -27.214 1.00 88.81 288 SER A CA 1
ATOM 2196 C C . SER A 1 288 ? 11.830 12.166 -27.983 1.00 88.81 288 SER A C 1
ATOM 2198 O O . SER A 1 288 ? 10.678 12.094 -28.415 1.00 88.81 288 SER A O 1
ATOM 2200 N N . ASN A 1 289 ? 12.729 11.202 -28.164 1.00 88.94 289 ASN A N 1
ATOM 2201 C CA . ASN A 1 289 ? 12.404 9.876 -28.677 1.00 88.94 289 ASN A CA 1
ATOM 2202 C C . ASN A 1 289 ? 11.932 8.969 -27.535 1.00 88.94 289 ASN A C 1
ATOM 2204 O O . ASN A 1 289 ? 12.279 9.189 -26.372 1.00 88.94 289 ASN A O 1
ATOM 2208 N N . TRP A 1 290 ? 11.169 7.933 -27.873 1.00 90.38 290 TRP A N 1
ATOM 2209 C CA . TRP A 1 290 ? 10.838 6.859 -26.936 1.00 90.38 290 TRP A CA 1
ATOM 2210 C C . TRP A 1 290 ? 12.122 6.146 -26.488 1.00 90.38 290 TRP A C 1
ATOM 2212 O O . TRP A 1 290 ? 13.128 6.150 -27.205 1.00 90.38 290 TRP A O 1
ATOM 2222 N N . ALA A 1 291 ? 12.098 5.537 -25.302 1.00 83.81 291 ALA A N 1
ATOM 2223 C CA . ALA A 1 291 ? 13.195 4.676 -24.872 1.00 83.81 291 ALA A CA 1
ATOM 2224 C C . ALA A 1 291 ? 13.316 3.486 -25.832 1.00 83.81 291 ALA A C 1
ATOM 2226 O O . ALA A 1 291 ? 12.283 2.964 -26.234 1.00 83.81 291 ALA A O 1
ATOM 2227 N N . PRO A 1 292 ? 14.508 2.978 -26.164 1.00 79.62 292 PRO A N 1
ATOM 2228 C CA . PRO A 1 292 ? 14.605 1.732 -26.917 1.00 79.62 292 PRO A CA 1
ATOM 2229 C C . PRO A 1 292 ? 13.967 0.567 -26.137 1.00 79.62 292 PRO A C 1
ATOM 2231 O O . PRO A 1 292 ? 14.082 0.491 -24.913 1.00 79.62 292 PRO A O 1
ATOM 2234 N N . MET A 1 293 ? 13.305 -0.355 -26.844 1.00 71.44 293 MET A N 1
ATOM 2235 C CA . MET A 1 293 ? 12.875 -1.627 -26.251 1.00 71.44 293 MET A CA 1
ATOM 2236 C C . MET A 1 293 ? 14.093 -2.502 -25.953 1.00 71.44 293 MET A C 1
ATOM 2238 O O . MET A 1 293 ? 15.009 -2.614 -26.769 1.00 71.44 293 MET A O 1
ATOM 2242 N N . THR A 1 294 ? 14.090 -3.136 -24.783 1.00 64.62 294 THR A N 1
ATOM 2243 C CA . THR A 1 294 ? 15.071 -4.166 -24.416 1.00 64.62 294 THR A CA 1
ATOM 2244 C C . THR A 1 294 ? 14.440 -5.550 -24.572 1.00 64.62 294 THR A C 1
ATOM 2246 O O . THR A 1 294 ? 13.218 -5.666 -24.551 1.00 64.62 294 THR A O 1
ATOM 2249 N N . GLY A 1 295 ? 15.237 -6.619 -24.696 1.00 48.16 295 GLY A N 1
ATOM 2250 C CA . GLY A 1 295 ? 14.738 -7.979 -24.987 1.00 48.16 295 GLY A CA 1
ATOM 2251 C C . GLY A 1 295 ? 13.779 -8.604 -23.955 1.00 48.16 295 GLY A C 1
ATOM 2252 O O . GLY A 1 295 ? 13.316 -9.717 -24.168 1.00 48.16 295 GLY A O 1
ATOM 2253 N N . VAL A 1 296 ? 13.475 -7.919 -22.846 1.00 49.94 296 VAL A N 1
ATOM 2254 C CA . VAL A 1 296 ? 12.484 -8.338 -21.834 1.00 49.94 296 VAL A CA 1
ATOM 2255 C C . VAL A 1 296 ? 11.140 -7.612 -22.005 1.00 49.94 296 VAL A C 1
ATOM 2257 O O . VAL A 1 296 ? 10.129 -8.049 -21.467 1.00 49.94 296 VAL A O 1
ATOM 2260 N N . ASP A 1 297 ? 11.111 -6.510 -22.760 1.00 48.34 297 ASP A N 1
ATOM 2261 C CA . ASP A 1 297 ? 9.907 -5.712 -23.026 1.00 48.34 297 ASP A CA 1
ATOM 2262 C C . ASP A 1 297 ? 9.042 -6.295 -24.173 1.00 48.34 297 ASP A C 1
ATOM 2264 O O . ASP A 1 297 ? 7.973 -5.757 -24.459 1.00 48.34 297 ASP A O 1
ATOM 2268 N N . GLU A 1 298 ? 9.489 -7.384 -24.820 1.00 42.81 298 GLU A N 1
ATOM 2269 C CA . GLU A 1 298 ? 8.810 -8.070 -25.940 1.00 42.81 298 GLU A CA 1
ATOM 2270 C C . GLU A 1 298 ? 7.764 -9.124 -25.504 1.00 42.81 298 GLU A C 1
ATOM 2272 O O . GLU A 1 298 ? 7.087 -9.692 -26.365 1.00 42.81 298 GLU A O 1
ATOM 2277 N N . ALA A 1 299 ? 7.631 -9.397 -24.198 1.00 36.28 299 ALA A N 1
ATOM 2278 C CA . ALA A 1 299 ? 6.742 -10.427 -23.638 1.00 36.28 299 ALA A CA 1
ATOM 2279 C C . ALA A 1 299 ? 5.357 -9.904 -23.213 1.00 36.28 299 ALA A C 1
ATOM 2281 O O . ALA A 1 299 ? 5.273 -8.804 -22.613 1.00 36.28 299 ALA A O 1
#

pLDDT: mean 88.65, std 10.14, range [36.28, 98.38]